Protein AF-A0A4P7KTH5-F1 (afdb_monomer_lite)

Organism: NCBI:txid638

Sequence (204 aa):
MDIGKKGIYFNNNIEHSAKLIIAEIASKEKTRLFGELAILGSKAAIIIANPVGINCISCSFSGTDRVTLAVGKINSEQYQKIGDIKLIQSMNKSMRFSGNINFKNIKDVEVLAYNNIINANTQIKANSITYRTGSMPFFIKYDHINNKNTHNNLAYFKPWLVDDFGYSKFQVKKGSQISANEINIYVTVGSFRNEGEIDINSLF

pLDDT: mean 86.97, std 15.29, range [38.91, 98.88]

Structure (mmCIF, N/CA/C/O backbone):
data_AF-A0A4P7KTH5-F1
#
_entry.id   AF-A0A4P7KTH5-F1
#
loop_
_atom_site.group_PDB
_atom_site.id
_atom_site.type_symbol
_atom_site.label_atom_id
_atom_site.label_alt_id
_atom_site.label_comp_id
_atom_site.label_asym_id
_atom_site.label_entity_id
_atom_site.label_seq_id
_atom_site.pdbx_PDB_ins_code
_atom_site.Cartn_x
_atom_site.Cartn_y
_atom_site.Cartn_z
_atom_site.occupancy
_atom_site.B_iso_or_equiv
_atom_site.auth_seq_id
_atom_site.auth_comp_id
_atom_site.auth_asym_id
_atom_site.auth_atom_id
_atom_site.pdbx_PDB_model_num
ATOM 1 N N . MET A 1 1 ? 11.403 9.936 -0.691 1.00 83.88 1 MET A N 1
ATOM 2 C CA . MET A 1 1 ? 10.601 10.176 -1.911 1.00 83.88 1 MET A CA 1
ATOM 3 C C . MET A 1 1 ? 9.287 10.785 -1.484 1.00 83.88 1 MET A C 1
ATOM 5 O O . MET A 1 1 ? 8.627 10.168 -0.657 1.00 83.88 1 MET A O 1
ATOM 9 N N . ASP A 1 2 ? 8.940 11.945 -2.032 1.00 90.44 2 ASP A N 1
ATOM 10 C CA . ASP A 1 2 ? 7.642 12.590 -1.837 1.00 90.44 2 ASP A CA 1
ATOM 11 C C 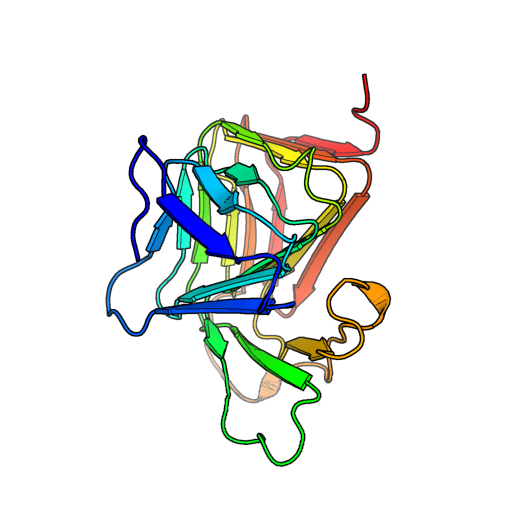. ASP A 1 2 ? 6.997 12.834 -3.202 1.00 90.44 2 ASP A C 1
ATOM 13 O O . ASP A 1 2 ? 7.674 13.243 -4.143 1.00 90.44 2 ASP A O 1
ATOM 17 N N . ILE A 1 3 ? 5.695 12.585 -3.300 1.00 89.31 3 ILE A N 1
ATOM 18 C CA . ILE A 1 3 ? 4.885 12.842 -4.490 1.00 89.31 3 ILE A CA 1
ATOM 19 C C . ILE A 1 3 ? 3.901 13.946 -4.134 1.00 89.31 3 ILE A C 1
ATOM 21 O O . ILE A 1 3 ? 3.059 13.779 -3.251 1.00 89.31 3 ILE A O 1
ATOM 25 N N . GLY A 1 4 ? 4.022 15.088 -4.807 1.00 88.25 4 GLY A N 1
ATOM 26 C CA . GLY A 1 4 ? 3.079 16.194 -4.666 1.00 88.25 4 GLY A CA 1
ATOM 27 C C . GLY A 1 4 ? 1.769 15.938 -5.415 1.00 88.25 4 GLY A C 1
ATOM 28 O O . GLY A 1 4 ? 1.641 14.971 -6.158 1.00 88.25 4 GLY A O 1
ATOM 29 N N . LYS A 1 5 ? 0.806 16.858 -5.291 1.00 88.06 5 LYS A N 1
ATOM 30 C CA . LYS A 1 5 ? -0.507 16.760 -5.963 1.00 88.06 5 LYS A CA 1
ATOM 31 C C . LYS A 1 5 ? -0.427 16.586 -7.485 1.00 88.06 5 LYS A C 1
ATOM 33 O O . LYS A 1 5 ? -1.324 15.997 -8.069 1.00 88.06 5 LYS A O 1
ATOM 38 N N . LYS A 1 6 ? 0.630 17.109 -8.122 1.00 90.88 6 LYS A N 1
ATOM 39 C CA . LYS A 1 6 ? 0.860 16.976 -9.572 1.00 90.88 6 LYS A CA 1
ATOM 40 C C . LYS A 1 6 ? 1.273 15.560 -9.997 1.00 90.88 6 LYS A C 1
ATOM 42 O O . LYS A 1 6 ? 1.347 15.299 -11.189 1.00 90.88 6 LYS A O 1
ATOM 47 N N . GLY A 1 7 ? 1.542 14.676 -9.038 1.00 92.44 7 GLY A N 1
ATOM 48 C CA . GLY A 1 7 ? 2.001 13.323 -9.297 1.00 92.44 7 GLY A CA 1
ATOM 49 C C . GLY A 1 7 ? 3.464 13.245 -9.728 1.00 92.44 7 GLY A C 1
ATOM 50 O O . GLY A 1 7 ? 4.205 14.232 -9.716 1.00 92.44 7 GLY A O 1
ATOM 51 N N . ILE A 1 8 ? 3.874 12.034 -10.079 1.00 95.12 8 ILE A N 1
ATOM 52 C CA . ILE A 1 8 ? 5.133 11.706 -10.746 1.00 95.12 8 ILE A CA 1
ATOM 53 C C . ILE A 1 8 ? 4.852 10.587 -11.745 1.00 95.12 8 ILE A C 1
ATOM 55 O O . ILE A 1 8 ? 3.924 9.800 -11.553 1.00 95.12 8 ILE A O 1
ATOM 59 N N . TYR A 1 9 ? 5.667 10.483 -12.787 1.00 94.69 9 TYR A N 1
ATOM 60 C CA . TYR A 1 9 ? 5.630 9.328 -13.666 1.00 94.69 9 TYR A CA 1
ATOM 61 C C . TYR A 1 9 ? 7.002 8.669 -13.783 1.00 94.69 9 TYR A C 1
ATOM 63 O O . TYR A 1 9 ? 8.039 9.330 -13.720 1.00 94.69 9 TYR A O 1
ATOM 71 N N . PHE A 1 10 ? 6.991 7.355 -13.974 1.00 94.31 10 PHE A N 1
ATOM 72 C CA . PHE A 1 10 ? 8.147 6.569 -14.379 1.00 94.31 10 PHE A CA 1
ATOM 73 C C . PHE A 1 10 ? 7.974 6.159 -15.838 1.00 94.31 10 PHE A C 1
ATOM 75 O O . PHE A 1 10 ? 6.955 5.579 -16.210 1.00 94.31 10 PHE A O 1
ATOM 82 N N . ASN A 1 11 ? 8.959 6.485 -16.672 1.00 94.94 11 ASN A N 1
ATOM 83 C CA . ASN A 1 11 ? 8.973 6.072 -18.069 1.00 94.94 11 ASN A CA 1
ATOM 84 C C . ASN A 1 11 ? 9.512 4.639 -18.173 1.00 94.94 11 ASN A C 1
ATOM 86 O O . ASN A 1 11 ? 10.684 4.404 -17.883 1.00 94.94 11 ASN A O 1
ATOM 90 N N . ASN A 1 12 ? 8.660 3.699 -18.575 1.00 95.44 12 ASN A N 1
ATOM 91 C CA . ASN A 1 12 ? 8.990 2.295 -18.777 1.00 95.44 12 ASN A CA 1
ATOM 92 C C . ASN A 1 12 ? 8.858 1.934 -20.264 1.00 95.44 12 ASN A C 1
ATOM 94 O O . ASN A 1 12 ? 7.865 1.341 -20.698 1.00 95.44 12 ASN A O 1
ATOM 98 N N . ASN A 1 13 ? 9.861 2.347 -21.045 1.00 91.12 13 ASN A N 1
ATOM 99 C CA . ASN A 1 13 ? 9.897 2.184 -22.499 1.00 91.12 13 ASN A CA 1
ATOM 100 C C . ASN A 1 13 ? 9.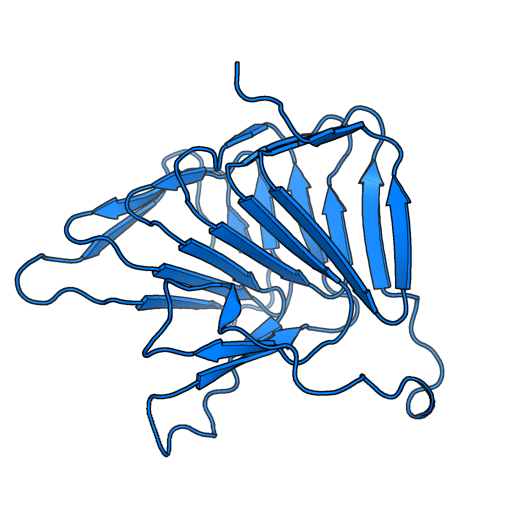635 0.720 -22.912 1.00 91.12 13 ASN A C 1
ATOM 102 O O . ASN A 1 13 ? 10.167 -0.212 -22.315 1.00 91.12 13 ASN A O 1
ATOM 106 N N . ILE A 1 14 ? 8.824 0.541 -23.956 1.00 87.88 14 ILE A N 1
ATOM 107 C CA . ILE A 1 14 ? 8.387 -0.748 -24.501 1.00 87.88 14 ILE A CA 1
ATOM 108 C C . ILE A 1 14 ? 9.573 -1.591 -24.997 1.00 87.88 14 ILE A C 1
ATOM 110 O O . ILE A 1 14 ? 9.549 -2.809 -24.842 1.00 87.88 14 ILE A O 1
ATOM 114 N N . GLU A 1 15 ? 10.624 -0.966 -25.534 1.00 87.75 15 GLU A N 1
ATOM 115 C CA . GLU A 1 15 ? 11.791 -1.681 -26.080 1.00 87.75 15 GLU A CA 1
ATOM 116 C C . GLU A 1 15 ? 12.652 -2.342 -24.989 1.00 87.75 15 GLU A C 1
ATOM 118 O O . GLU A 1 15 ? 13.222 -3.414 -25.196 1.00 87.75 15 GLU A O 1
ATOM 123 N N . HIS A 1 16 ? 12.706 -1.735 -23.799 1.00 85.44 16 HIS A N 1
ATOM 124 C CA . HIS A 1 16 ? 13.517 -2.187 -22.663 1.00 85.44 16 HIS A CA 1
ATOM 125 C C . HIS A 1 16 ? 12.746 -2.055 -21.346 1.00 85.44 16 HIS A C 1
ATOM 127 O O . HIS A 1 16 ? 13.171 -1.374 -20.411 1.00 85.44 16 HIS A O 1
ATOM 133 N N . SER A 1 17 ? 11.580 -2.696 -21.276 1.00 90.50 17 SER A N 1
ATOM 134 C CA . SER A 1 17 ? 10.682 -2.533 -20.135 1.00 90.50 17 SER A CA 1
ATOM 135 C C . SER A 1 17 ? 11.107 -3.345 -18.914 1.00 90.50 17 SER A C 1
ATOM 137 O O . SER A 1 17 ? 11.360 -4.550 -19.004 1.00 90.50 17 SER A O 1
ATOM 139 N N . ALA A 1 18 ? 11.054 -2.720 -17.744 1.00 91.44 18 ALA A N 1
ATOM 140 C CA . ALA A 1 18 ? 11.115 -3.406 -16.468 1.00 91.44 18 ALA A CA 1
ATOM 141 C C . ALA A 1 18 ? 9.793 -4.135 -16.179 1.00 91.44 18 ALA A C 1
ATOM 143 O O . ALA A 1 18 ? 8.710 -3.591 -16.391 1.00 91.44 18 ALA A O 1
ATOM 144 N N . LYS A 1 19 ? 9.880 -5.350 -15.622 1.00 90.44 19 LYS A N 1
ATOM 145 C CA . LYS A 1 19 ? 8.731 -6.057 -15.017 1.00 90.44 19 LYS A CA 1
ATOM 146 C C . LYS A 1 19 ? 8.448 -5.587 -13.586 1.00 90.44 19 LYS A C 1
ATOM 148 O O . LYS A 1 19 ? 7.334 -5.743 -13.087 1.00 90.44 19 LYS A O 1
ATOM 153 N N . LEU A 1 20 ? 9.463 -5.015 -12.939 1.00 91.06 20 LEU A N 1
ATOM 154 C CA . LEU A 1 20 ? 9.431 -4.514 -11.573 1.00 91.06 20 LEU A CA 1
ATOM 155 C C . LEU A 1 20 ? 10.186 -3.193 -11.466 1.00 91.06 20 LEU A C 1
ATOM 157 O O . LEU A 1 20 ? 11.340 -3.114 -11.878 1.00 91.06 20 LEU A O 1
ATOM 161 N N . ILE A 1 21 ? 9.568 -2.210 -10.820 1.00 93.31 21 ILE A N 1
ATOM 162 C CA . ILE A 1 21 ? 10.205 -0.966 -10.399 1.00 93.31 21 ILE A CA 1
ATOM 163 C C . ILE A 1 21 ? 10.286 -0.948 -8.872 1.00 93.31 21 ILE A C 1
ATOM 165 O O . ILE A 1 21 ? 9.278 -1.105 -8.183 1.00 93.31 21 ILE A O 1
ATOM 169 N N . ILE A 1 22 ? 11.485 -0.736 -8.333 1.00 93.06 22 ILE A N 1
ATOM 170 C CA . ILE A 1 22 ? 11.714 -0.613 -6.892 1.00 93.06 22 ILE A CA 1
ATOM 171 C C . ILE A 1 22 ? 12.117 0.826 -6.581 1.00 93.06 22 ILE A C 1
ATOM 173 O O . ILE A 1 22 ? 13.164 1.293 -7.019 1.00 93.06 22 ILE A O 1
ATOM 177 N N . ALA A 1 23 ? 11.300 1.514 -5.791 1.00 93.56 23 ALA A N 1
ATOM 178 C CA . ALA A 1 23 ? 11.647 2.775 -5.157 1.00 93.56 23 ALA A CA 1
ATOM 179 C C . ALA A 1 23 ? 12.007 2.499 -3.693 1.00 93.56 23 ALA A C 1
ATOM 181 O O . ALA A 1 23 ? 11.125 2.399 -2.837 1.00 93.56 23 ALA A O 1
ATOM 182 N N . GLU A 1 24 ? 13.301 2.358 -3.409 1.00 92.06 24 GLU A N 1
ATOM 183 C CA . GLU A 1 24 ? 13.831 2.230 -2.050 1.00 92.06 24 GLU A CA 1
ATOM 184 C C . GLU A 1 24 ? 14.310 3.590 -1.533 1.00 92.06 24 GLU A C 1
ATOM 186 O O . GLU A 1 24 ? 15.066 4.303 -2.192 1.00 92.06 24 GLU A O 1
ATOM 191 N N . ILE A 1 25 ? 13.847 3.977 -0.346 1.00 93.94 25 ILE A N 1
ATOM 192 C CA . ILE A 1 25 ? 14.113 5.286 0.239 1.00 93.94 25 ILE A CA 1
ATOM 193 C C . ILE A 1 25 ? 14.959 5.115 1.500 1.00 93.94 25 ILE A C 1
ATOM 195 O O . ILE A 1 25 ? 14.481 4.623 2.518 1.00 93.94 25 ILE A O 1
ATOM 199 N N . ALA A 1 26 ? 16.194 5.616 1.457 1.00 87.75 26 ALA A N 1
ATOM 200 C CA . ALA A 1 26 ? 17.126 5.611 2.589 1.00 87.75 26 ALA A CA 1
ATOM 201 C C . ALA A 1 26 ? 17.050 6.876 3.479 1.00 87.75 26 ALA A C 1
ATOM 203 O O . ALA A 1 26 ? 17.925 7.108 4.312 1.00 87.75 26 ALA A O 1
ATOM 204 N N . SER A 1 27 ? 16.032 7.732 3.309 1.00 89.56 27 SER A N 1
ATOM 205 C CA . SER A 1 27 ? 15.898 8.971 4.088 1.00 89.56 27 SER A CA 1
ATOM 206 C C . SER A 1 27 ? 15.509 8.718 5.545 1.00 89.56 27 SER A C 1
ATOM 208 O O . SER A 1 27 ? 14.819 7.753 5.857 1.00 89.56 27 SER A O 1
ATOM 210 N N . LYS A 1 28 ? 15.859 9.661 6.430 1.00 92.62 28 LYS A N 1
ATOM 211 C CA . LYS A 1 28 ? 15.372 9.700 7.823 1.00 92.62 28 LYS A CA 1
ATOM 212 C C . LYS A 1 28 ? 13.929 10.208 7.955 1.00 92.62 28 LYS A C 1
ATOM 214 O O . LYS A 1 28 ? 13.362 10.141 9.040 1.00 92.62 28 LYS A O 1
ATOM 219 N N . GLU A 1 29 ? 13.340 10.656 6.850 1.00 95.25 29 GLU A N 1
ATOM 220 C CA . GLU A 1 29 ? 11.974 11.167 6.774 1.00 95.25 29 GLU A CA 1
ATOM 221 C C . GLU A 1 29 ? 10.993 10.149 6.191 1.00 95.25 29 GLU A C 1
ATOM 223 O O . GLU A 1 29 ? 11.353 9.276 5.391 1.00 95.25 29 GLU A O 1
ATOM 228 N N . LYS A 1 30 ? 9.720 10.301 6.570 1.00 96.12 30 LYS A N 1
ATOM 229 C CA . LYS A 1 30 ? 8.619 9.527 5.989 1.00 96.12 30 LYS A CA 1
ATOM 230 C C . LYS A 1 30 ? 8.373 9.939 4.544 1.00 96.12 30 LYS A C 1
ATOM 232 O O . LYS A 1 30 ? 8.411 11.118 4.216 1.00 96.12 30 LYS A O 1
ATOM 237 N N . THR A 1 31 ? 7.997 8.970 3.722 1.00 97.69 31 THR A N 1
ATOM 238 C CA . THR A 1 31 ? 7.494 9.224 2.371 1.00 9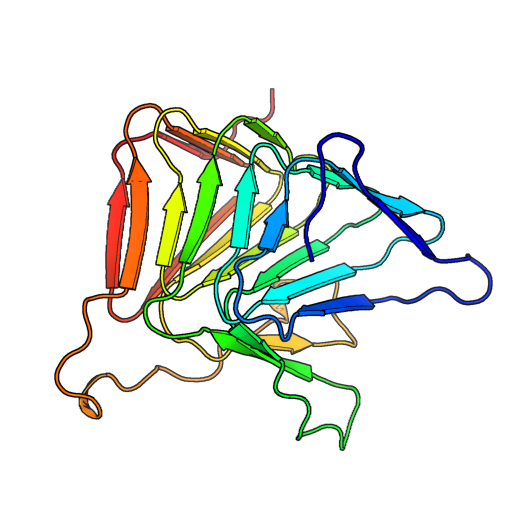7.69 31 THR A CA 1
ATOM 239 C C . THR A 1 31 ? 6.064 9.753 2.424 1.00 97.69 31 THR A C 1
ATOM 241 O O . THR A 1 31 ? 5.217 9.189 3.118 1.00 97.69 31 THR A O 1
ATOM 244 N N . ARG A 1 32 ? 5.777 10.818 1.673 1.00 97.31 32 ARG A N 1
ATOM 245 C CA . ARG A 1 32 ? 4.435 11.383 1.486 1.00 97.31 32 ARG A CA 1
ATOM 246 C C . ARG A 1 32 ? 3.984 11.170 0.047 1.00 97.31 32 ARG A C 1
ATOM 248 O O . ARG A 1 32 ? 4.620 11.660 -0.877 1.00 97.31 32 ARG A O 1
ATOM 255 N N . LEU A 1 33 ? 2.878 10.464 -0.147 1.00 97.50 33 LEU A N 1
ATOM 256 C CA . LEU A 1 33 ? 2.275 10.228 -1.458 1.00 97.50 33 LEU A CA 1
ATOM 257 C C . LEU A 1 33 ? 0.971 11.028 -1.527 1.00 97.50 33 LEU A C 1
ATOM 259 O O . LEU A 1 33 ? -0.000 10.619 -0.901 1.00 97.50 33 LEU A O 1
ATOM 263 N N . PHE A 1 34 ? 0.959 12.178 -2.210 1.00 94.69 34 PHE A N 1
ATOM 264 C CA . PHE A 1 34 ? -0.212 13.071 -2.295 1.00 94.69 34 PHE A CA 1
ATOM 265 C C . PHE A 1 34 ? -0.866 13.130 -3.686 1.00 94.69 34 PHE A C 1
ATOM 267 O O . PHE A 1 34 ? -1.854 13.826 -3.901 1.00 94.69 34 PHE A O 1
ATOM 274 N N . GLY A 1 35 ? -0.290 12.454 -4.666 1.00 91.00 35 GLY A N 1
ATOM 275 C CA . GLY A 1 35 ? -0.787 12.463 -6.031 1.00 91.00 35 GLY A CA 1
ATOM 276 C C . GLY A 1 35 ? -0.607 11.106 -6.672 1.00 91.00 35 GLY A C 1
ATOM 277 O O . GLY A 1 35 ? -0.265 10.124 -6.007 1.00 91.00 35 GLY A O 1
ATOM 278 N N . GLU A 1 36 ? -0.835 11.080 -7.973 1.00 96.69 36 GLU A N 1
ATOM 279 C CA . GLU A 1 36 ? -0.688 9.877 -8.771 1.00 96.69 36 GLU A CA 1
ATOM 280 C C . GLU A 1 36 ? 0.789 9.519 -8.975 1.00 96.69 36 GLU A C 1
ATOM 282 O O . GLU A 1 36 ? 1.620 10.385 -9.258 1.00 96.69 36 GLU A O 1
ATOM 287 N N . LEU A 1 37 ? 1.110 8.232 -8.864 1.00 97.19 37 LEU A N 1
ATOM 288 C CA . LEU A 1 37 ? 2.302 7.663 -9.483 1.00 97.19 37 LEU A CA 1
ATOM 289 C C . LEU A 1 37 ? 1.879 6.868 -10.719 1.00 97.19 37 LEU A C 1
ATOM 291 O O . LEU A 1 37 ? 1.238 5.824 -10.597 1.00 97.19 37 LEU A O 1
ATOM 295 N N . ALA A 1 38 ? 2.271 7.344 -11.896 1.00 97.06 38 ALA A N 1
ATOM 296 C CA . ALA A 1 38 ? 1.980 6.684 -13.165 1.00 97.06 38 ALA A CA 1
ATOM 297 C C . ALA A 1 38 ? 3.207 5.938 -13.706 1.00 97.06 38 ALA A C 1
ATOM 299 O O . ALA A 1 38 ? 4.324 6.453 -13.676 1.00 97.06 38 ALA A O 1
ATOM 300 N N . ILE A 1 39 ? 3.014 4.740 -14.249 1.00 97.06 39 ILE A N 1
ATOM 301 C CA . ILE A 1 39 ? 4.024 4.059 -15.068 1.00 97.06 39 ILE A CA 1
ATOM 302 C C . ILE A 1 39 ? 3.595 4.190 -16.527 1.00 97.06 39 ILE A C 1
ATOM 304 O O . ILE A 1 39 ? 2.519 3.734 -16.905 1.00 97.06 39 ILE A O 1
ATOM 308 N N . LEU A 1 40 ? 4.415 4.842 -17.345 1.00 96.00 40 LEU A N 1
ATOM 309 C CA . LEU A 1 40 ? 4.125 5.060 -18.761 1.00 96.00 40 LEU A CA 1
ATOM 310 C C . LEU A 1 40 ? 4.827 4.003 -19.612 1.00 96.00 40 LEU A C 1
ATOM 312 O O . LEU A 1 40 ? 5.972 3.661 -19.336 1.00 96.00 40 LEU A O 1
ATOM 316 N N . GLY A 1 41 ? 4.158 3.521 -20.659 1.00 95.31 41 GLY A N 1
ATOM 317 C CA . GLY A 1 41 ? 4.660 2.446 -21.517 1.00 95.31 41 GLY A CA 1
ATOM 318 C C . GLY A 1 41 ? 4.204 1.069 -21.036 1.00 95.31 41 GLY A C 1
ATOM 319 O O . GLY A 1 41 ? 3.023 0.866 -20.747 1.00 95.31 41 GLY A O 1
ATOM 320 N N . SER A 1 42 ? 5.124 0.109 -20.976 1.00 95.25 42 SER A N 1
ATOM 321 C CA . SER A 1 42 ? 4.806 -1.251 -20.530 1.00 95.25 42 SER A CA 1
ATOM 322 C C . SER A 1 42 ? 4.468 -1.271 -19.039 1.00 95.25 42 SER A C 1
ATOM 324 O O . SER A 1 42 ? 5.153 -0.651 -18.224 1.00 95.25 42 SER A O 1
ATOM 326 N N . LYS A 1 43 ? 3.431 -2.022 -18.650 1.00 94.69 43 LYS A N 1
ATOM 327 C CA . LYS A 1 43 ? 3.075 -2.174 -17.234 1.00 94.69 43 LYS A CA 1
ATOM 328 C C . LYS A 1 43 ? 4.205 -2.845 -16.454 1.00 94.69 43 LYS A C 1
ATOM 330 O O . LYS A 1 43 ? 4.760 -3.845 -16.902 1.00 94.69 43 LYS A O 1
ATOM 335 N N . ALA A 1 44 ? 4.462 -2.354 -15.247 1.00 94.94 44 ALA A N 1
ATOM 336 C CA . ALA A 1 44 ? 5.364 -2.983 -14.287 1.00 94.94 44 ALA A CA 1
ATOM 337 C C . ALA A 1 44 ? 4.702 -3.059 -12.912 1.00 94.94 44 ALA A C 1
ATOM 339 O O . ALA A 1 44 ? 3.881 -2.208 -12.565 1.00 94.94 44 ALA A O 1
ATOM 340 N N . ALA A 1 45 ? 5.069 -4.052 -12.106 1.00 94.69 45 ALA A N 1
ATOM 341 C CA . ALA A 1 45 ? 4.785 -4.003 -10.676 1.00 94.69 45 ALA A CA 1
ATOM 342 C C . ALA A 1 45 ? 5.670 -2.935 -10.015 1.00 94.69 45 ALA A C 1
ATOM 344 O O . ALA A 1 45 ? 6.795 -2.700 -10.460 1.00 94.69 45 ALA A O 1
ATOM 345 N N . ILE A 1 46 ? 5.188 -2.303 -8.946 1.00 95.75 46 ILE A N 1
ATOM 346 C CA . ILE A 1 46 ? 5.956 -1.296 -8.205 1.00 95.75 46 ILE A CA 1
ATOM 347 C C . ILE A 1 46 ? 6.031 -1.615 -6.714 1.00 95.75 46 ILE A C 1
ATOM 349 O O . ILE A 1 46 ? 5.022 -1.912 -6.076 1.00 95.75 46 ILE A O 1
ATOM 353 N N . ILE A 1 47 ? 7.236 -1.505 -6.154 1.00 95.12 47 ILE A N 1
ATOM 354 C CA . ILE A 1 47 ? 7.492 -1.546 -4.712 1.00 95.12 47 ILE A CA 1
ATOM 355 C C . ILE A 1 47 ? 7.961 -0.159 -4.276 1.00 95.12 47 ILE A C 1
ATOM 357 O O . ILE A 1 47 ? 8.941 0.354 -4.809 1.00 95.12 47 ILE A O 1
ATOM 361 N N . ILE A 1 48 ? 7.300 0.431 -3.281 1.00 96.88 48 ILE A N 1
ATOM 362 C CA . ILE A 1 48 ? 7.780 1.627 -2.578 1.00 96.88 48 ILE A CA 1
ATOM 363 C C . ILE A 1 48 ? 8.146 1.215 -1.157 1.00 96.88 48 ILE A C 1
ATOM 365 O O . ILE A 1 48 ? 7.264 0.854 -0.376 1.00 96.88 48 ILE A O 1
ATOM 369 N N . ALA A 1 49 ? 9.432 1.288 -0.818 1.00 96.25 49 ALA A N 1
ATOM 370 C CA . ALA A 1 49 ? 9.958 0.891 0.481 1.00 96.25 49 ALA A CA 1
ATOM 371 C C . ALA A 1 49 ? 10.587 2.079 1.219 1.00 96.25 49 ALA A C 1
ATOM 373 O O . ALA A 1 49 ? 11.514 2.713 0.718 1.00 96.25 49 ALA A O 1
ATOM 374 N N . ASN A 1 50 ? 10.101 2.376 2.425 1.00 97.06 50 ASN A N 1
ATOM 375 C CA . ASN A 1 50 ? 10.710 3.363 3.315 1.00 97.06 50 ASN A CA 1
ATOM 376 C C . ASN A 1 50 ? 10.667 2.858 4.772 1.00 97.06 50 ASN A C 1
ATOM 378 O O . ASN A 1 50 ? 9.575 2.747 5.339 1.00 97.06 50 ASN A O 1
ATOM 382 N N . PRO A 1 51 ? 11.817 2.612 5.427 1.00 95.88 51 PRO A N 1
ATOM 383 C CA . PRO A 1 51 ? 11.860 2.060 6.780 1.00 95.88 51 PRO A CA 1
ATOM 384 C C . PRO A 1 51 ? 11.331 3.018 7.853 1.00 95.88 51 PRO A C 1
ATOM 386 O O . PRO A 1 51 ? 11.002 2.585 8.952 1.00 95.88 51 PRO A O 1
ATOM 389 N N . VAL A 1 52 ? 11.223 4.318 7.577 1.00 96.94 52 VAL A N 1
ATOM 390 C CA . VAL A 1 52 ? 10.752 5.317 8.549 1.00 96.94 52 VAL A CA 1
ATOM 391 C C . VAL A 1 52 ? 9.223 5.392 8.595 1.00 96.94 52 VAL A C 1
ATOM 393 O O . VAL A 1 52 ? 8.632 5.631 9.656 1.00 96.94 52 VAL A O 1
ATOM 396 N N . GLY A 1 53 ? 8.565 5.193 7.454 1.00 97.88 53 GLY A N 1
ATOM 397 C CA . GLY A 1 53 ? 7.113 5.279 7.323 1.00 97.88 53 GLY A CA 1
ATOM 398 C C . GLY A 1 53 ? 6.661 5.837 5.982 1.00 97.88 53 GLY A C 1
ATOM 399 O O . GLY A 1 53 ? 7.406 6.520 5.280 1.00 97.88 53 GLY A O 1
ATOM 400 N N . ILE A 1 54 ? 5.399 5.571 5.661 1.00 98.62 54 ILE A N 1
ATOM 401 C CA . ILE A 1 54 ? 4.738 6.046 4.446 1.00 98.62 54 ILE A CA 1
ATOM 402 C C . ILE A 1 54 ? 3.387 6.649 4.848 1.00 98.62 54 ILE A C 1
ATOM 404 O O . ILE A 1 54 ? 2.635 6.060 5.622 1.00 98.62 54 ILE A O 1
ATOM 408 N N . ASN A 1 55 ? 3.086 7.835 4.328 1.00 98.62 55 ASN A N 1
ATOM 409 C CA . ASN A 1 55 ? 1.776 8.468 4.406 1.00 98.62 55 ASN A CA 1
ATOM 410 C C . ASN A 1 55 ? 1.199 8.544 2.983 1.00 98.62 55 ASN A C 1
ATOM 412 O O . ASN A 1 55 ? 1.699 9.313 2.164 1.00 98.62 55 ASN A O 1
ATOM 416 N N . CYS A 1 56 ? 0.152 7.775 2.694 1.00 98.38 56 CYS A N 1
ATOM 417 C CA . CYS A 1 56 ? -0.661 7.929 1.489 1.00 98.38 56 CYS A CA 1
ATOM 418 C C . CYS A 1 56 ? -1.821 8.884 1.786 1.00 98.38 56 CYS A C 1
ATOM 420 O O . CYS A 1 56 ? -2.710 8.591 2.587 1.00 98.38 56 CYS A O 1
ATOM 422 N N . ILE A 1 57 ? -1.792 10.047 1.149 1.00 98.19 57 ILE A N 1
ATOM 423 C CA . ILE A 1 57 ? -2.758 11.128 1.307 1.00 98.19 57 ILE A CA 1
ATOM 424 C C . ILE A 1 57 ? -3.480 11.253 -0.029 1.00 98.19 57 ILE A C 1
ATOM 426 O O . ILE A 1 57 ? -2.932 11.828 -0.953 1.00 98.19 57 ILE A O 1
ATOM 430 N N . SER A 1 58 ? -4.666 10.671 -0.176 1.00 97.62 58 SER A N 1
ATOM 431 C CA . SER A 1 58 ? -5.365 10.607 -1.471 1.00 97.62 58 SER A CA 1
ATOM 432 C C . SER A 1 58 ? -4.474 10.135 -2.639 1.00 97.62 58 SER A C 1
ATOM 434 O O . SER A 1 58 ? -4.567 10.658 -3.748 1.00 97.62 58 SER A O 1
ATOM 436 N N . CYS A 1 59 ? -3.554 9.195 -2.385 1.00 97.50 59 CYS A N 1
ATOM 437 C CA . CYS A 1 59 ? -2.650 8.695 -3.418 1.00 97.50 59 CYS A CA 1
ATOM 438 C C . CYS A 1 59 ? -3.372 7.742 -4.381 1.00 97.50 59 CYS A C 1
ATOM 440 O O . CYS A 1 59 ? -4.352 7.086 -4.016 1.00 97.50 59 CYS A O 1
ATOM 442 N N . SER A 1 60 ? -2.859 7.641 -5.603 1.00 97.12 60 SER A N 1
ATOM 443 C CA . SER A 1 60 ? -3.337 6.721 -6.638 1.00 97.12 60 SER A CA 1
ATOM 444 C C . SER A 1 60 ? -2.162 6.204 -7.469 1.00 97.12 60 SER A C 1
ATOM 446 O O . SER A 1 60 ? -1.070 6.775 -7.445 1.00 97.12 60 SER A O 1
ATOM 448 N N . PHE A 1 61 ? -2.382 5.108 -8.195 1.00 97.81 61 PHE A N 1
ATOM 449 C CA . PHE A 1 61 ? -1.396 4.548 -9.116 1.00 97.81 61 PHE A CA 1
ATOM 450 C C . PHE 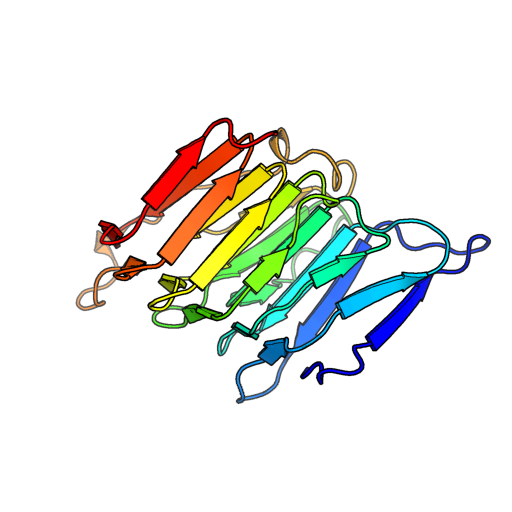A 1 61 ? -2.058 4.165 -10.436 1.00 97.81 61 PHE A C 1
ATOM 452 O O . PHE A 1 61 ? -3.213 3.732 -10.450 1.00 97.81 61 PHE A O 1
ATOM 459 N N . SER A 1 62 ? -1.307 4.273 -11.529 1.00 97.25 62 SER A N 1
ATOM 460 C CA . SER A 1 62 ? -1.735 3.855 -12.865 1.00 97.25 62 SER A CA 1
ATOM 461 C C . SER A 1 62 ? -0.581 3.240 -13.655 1.00 97.25 62 SER A C 1
ATOM 463 O O . SER A 1 62 ? 0.587 3.336 -13.274 1.00 97.25 62 SER A O 1
ATOM 465 N N . GLY A 1 63 ? -0.910 2.522 -14.733 1.00 95.69 63 GLY A N 1
ATOM 466 C CA . GLY A 1 63 ? 0.091 1.794 -15.522 1.00 95.69 63 GLY A CA 1
ATOM 467 C C . GLY A 1 63 ? 0.719 0.603 -14.788 1.00 95.69 63 GLY A C 1
ATOM 468 O O . GLY A 1 63 ? 1.754 0.088 -15.200 1.00 95.69 63 GLY A O 1
ATOM 469 N N . THR A 1 64 ? 0.095 0.137 -13.706 1.00 96.50 64 THR A N 1
ATOM 470 C CA . THR A 1 64 ? 0.552 -1.007 -12.918 1.00 96.50 64 THR A CA 1
ATOM 471 C C . THR A 1 64 ? -0.611 -1.927 -12.584 1.00 96.50 64 THR A C 1
ATOM 473 O O . THR A 1 64 ? -1.711 -1.468 -12.286 1.00 96.50 64 THR A O 1
ATOM 476 N N . ASP A 1 65 ? -0.362 -3.234 -12.620 1.00 95.06 65 ASP A N 1
ATOM 477 C CA . ASP A 1 65 ? -1.315 -4.229 -12.125 1.00 95.06 65 ASP A CA 1
ATOM 478 C C . ASP A 1 65 ? -1.083 -4.540 -10.638 1.00 95.06 65 ASP A C 1
ATOM 480 O O . ASP A 1 65 ? -1.953 -5.136 -10.003 1.00 95.06 65 ASP A O 1
ATOM 484 N N . ARG A 1 66 ? 0.063 -4.135 -10.067 1.00 95.69 66 ARG A N 1
ATOM 485 C CA . ARG A 1 66 ? 0.429 -4.482 -8.696 1.00 95.69 66 ARG A CA 1
ATOM 486 C C . ARG A 1 66 ? 1.263 -3.419 -7.993 1.00 95.69 66 ARG A C 1
ATOM 488 O O . ARG A 1 66 ? 2.341 -3.052 -8.456 1.00 95.69 66 ARG A O 1
ATOM 495 N N . VAL A 1 67 ? 0.817 -3.037 -6.800 1.00 97.56 67 VAL A N 1
ATOM 496 C CA . VAL A 1 67 ? 1.524 -2.100 -5.917 1.00 97.56 67 VAL A CA 1
ATOM 497 C C . VAL A 1 67 ? 1.882 -2.786 -4.606 1.00 97.56 67 VAL A C 1
ATOM 499 O O . VAL A 1 67 ? 1.050 -3.455 -4.001 1.00 97.56 67 VAL A O 1
ATOM 502 N N . THR A 1 68 ? 3.111 -2.599 -4.133 1.00 96.69 68 THR A N 1
ATOM 503 C CA . THR A 1 68 ? 3.525 -2.946 -2.770 1.00 96.69 68 THR A CA 1
ATOM 504 C C . THR A 1 68 ? 4.037 -1.707 -2.047 1.00 96.69 68 THR A C 1
ATOM 506 O O . THR A 1 68 ? 5.006 -1.083 -2.472 1.00 96.69 68 THR A O 1
ATOM 509 N N . LEU A 1 69 ? 3.400 -1.359 -0.932 1.00 97.94 69 LEU A N 1
ATOM 510 C CA . LEU A 1 69 ? 3.830 -0.290 -0.035 1.00 97.94 69 LEU A CA 1
ATOM 511 C C . LEU A 1 69 ? 4.446 -0.920 1.209 1.00 97.94 69 LEU A C 1
ATOM 513 O O . LEU A 1 69 ? 3.749 -1.577 1.980 1.00 97.94 69 LEU A O 1
ATOM 517 N N . ALA A 1 70 ? 5.745 -0.724 1.410 1.00 96.00 70 ALA A N 1
ATOM 518 C CA . ALA A 1 70 ? 6.494 -1.359 2.481 1.00 96.00 70 ALA A CA 1
ATOM 519 C C . ALA A 1 70 ? 7.102 -0.325 3.434 1.00 96.00 70 ALA A C 1
ATOM 521 O O . ALA A 1 70 ? 8.001 0.439 3.086 1.00 96.00 70 ALA A O 1
ATOM 522 N N . VAL A 1 71 ? 6.656 -0.336 4.686 1.00 96.56 71 VAL A N 1
ATOM 523 C CA . VAL A 1 71 ? 7.310 0.385 5.779 1.00 96.56 71 VAL A CA 1
ATOM 524 C C . VAL A 1 71 ? 8.381 -0.514 6.376 1.00 96.56 71 VAL A C 1
ATOM 526 O O . VAL A 1 71 ? 8.183 -1.182 7.394 1.00 96.56 71 VAL A O 1
ATOM 529 N N . GLY A 1 72 ? 9.504 -0.590 5.674 1.00 93.19 72 GLY A N 1
ATOM 530 C CA . GLY A 1 72 ? 10.546 -1.569 5.919 1.00 93.19 72 GLY A CA 1
ATOM 531 C C . GLY A 1 72 ? 11.768 -1.368 5.035 1.00 93.19 72 GLY A C 1
ATOM 532 O O . GLY A 1 72 ? 11.842 -0.404 4.275 1.00 93.19 72 GLY A O 1
ATOM 533 N N . LYS A 1 73 ? 12.718 -2.293 5.157 1.00 90.75 73 LYS A N 1
ATOM 534 C CA . LYS A 1 73 ? 13.910 -2.368 4.307 1.00 90.75 73 LYS A CA 1
ATOM 535 C C . LYS A 1 73 ? 13.777 -3.515 3.317 1.00 90.75 73 LYS A C 1
ATOM 537 O O . LYS A 1 73 ? 13.205 -4.557 3.655 1.00 90.75 73 LYS A O 1
ATOM 542 N N . ILE A 1 74 ? 14.343 -3.326 2.132 1.00 88.38 74 ILE A N 1
ATOM 543 C CA . ILE A 1 74 ? 14.594 -4.416 1.197 1.00 88.38 74 ILE A CA 1
ATOM 544 C C . ILE A 1 74 ? 15.932 -5.025 1.605 1.00 88.38 74 ILE A C 1
ATOM 546 O O . ILE A 1 74 ? 16.927 -4.318 1.717 1.00 88.38 74 ILE A O 1
ATOM 550 N N . ASN A 1 75 ? 15.954 -6.324 1.908 1.00 79.56 75 ASN A N 1
ATOM 551 C CA . ASN A 1 75 ? 17.218 -7.017 2.118 1.00 79.56 75 ASN A CA 1
ATOM 552 C C . ASN A 1 75 ? 17.679 -7.592 0.779 1.00 79.56 75 ASN A C 1
ATOM 554 O O . ASN A 1 75 ? 17.105 -8.550 0.261 1.00 79.56 75 ASN A O 1
ATOM 558 N N . SER A 1 76 ? 18.703 -6.944 0.245 1.00 62.28 76 SER A N 1
ATOM 559 C CA . SER A 1 76 ? 19.368 -7.222 -1.016 1.00 62.28 76 SER A CA 1
ATOM 560 C C . SER A 1 76 ? 20.457 -8.298 -0.917 1.00 62.28 76 SER A C 1
ATOM 562 O O . SER A 1 76 ? 20.833 -8.886 -1.920 1.00 62.28 76 SER A O 1
ATOM 564 N N . GLU A 1 77 ? 20.970 -8.629 0.267 1.00 53.66 77 GLU A N 1
ATOM 565 C CA . GLU A 1 77 ? 22.235 -9.375 0.410 1.00 53.66 77 GLU A CA 1
ATOM 566 C C . GLU A 1 77 ? 22.175 -10.868 0.003 1.00 53.66 77 GLU A C 1
ATOM 568 O O . GLU A 1 77 ? 23.187 -11.562 0.044 1.00 53.66 77 GLU A O 1
ATOM 573 N N . GLN A 1 78 ? 21.026 -11.381 -0.456 1.00 49.47 78 GLN A N 1
ATOM 574 C CA . GLN A 1 78 ? 20.864 -12.755 -0.964 1.00 49.47 78 GLN A CA 1
ATOM 575 C C . GLN A 1 78 ? 20.722 -12.846 -2.499 1.00 49.47 78 GLN A C 1
ATOM 577 O O . GLN A 1 78 ? 20.110 -13.781 -3.013 1.00 49.47 78 GLN A O 1
ATOM 582 N N . TYR A 1 79 ? 21.318 -11.919 -3.259 1.00 54.34 79 TYR A N 1
ATOM 583 C CA . TYR A 1 79 ? 21.280 -11.883 -4.735 1.00 54.34 79 TYR A CA 1
ATOM 584 C C . TYR A 1 79 ? 22.064 -12.990 -5.473 1.00 54.34 79 TYR A C 1
ATOM 586 O O . TYR A 1 79 ? 22.544 -12.772 -6.582 1.00 54.34 79 TYR A O 1
ATOM 594 N N . GLN A 1 80 ? 22.182 -14.205 -4.931 1.00 48.38 80 GLN A N 1
ATOM 595 C CA . GLN A 1 80 ? 22.791 -15.311 -5.693 1.00 48.38 80 GLN A CA 1
ATOM 596 C C . GLN A 1 80 ? 21.850 -15.877 -6.776 1.00 48.38 80 GLN A C 1
ATOM 598 O O . GLN A 1 80 ? 22.298 -16.529 -7.715 1.00 48.38 80 GLN A O 1
ATOM 603 N N . LYS A 1 81 ? 20.551 -15.558 -6.706 1.00 48.66 81 LYS A N 1
ATOM 604 C CA . LYS A 1 81 ? 19.590 -15.661 -7.813 1.00 48.66 81 LYS A CA 1
ATOM 605 C C . LYS A 1 81 ? 18.655 -14.459 -7.740 1.00 48.66 81 LYS A C 1
ATOM 607 O O . LYS A 1 81 ? 18.127 -14.159 -6.672 1.00 48.66 81 LYS A O 1
ATOM 612 N N . ILE A 1 82 ? 18.419 -13.796 -8.868 1.00 52.97 82 ILE A N 1
ATOM 613 C CA . ILE A 1 82 ? 17.308 -12.851 -9.046 1.00 52.97 82 ILE A CA 1
ATOM 614 C C . ILE A 1 82 ? 16.022 -13.684 -8.954 1.00 52.97 82 ILE A C 1
ATOM 616 O O . ILE A 1 82 ? 15.511 -14.152 -9.960 1.00 52.97 82 ILE A O 1
ATOM 620 N N . GLY A 1 83 ? 15.595 -14.015 -7.740 1.00 57.91 83 GLY A N 1
ATOM 621 C CA . GLY A 1 83 ? 14.520 -14.973 -7.497 1.00 57.91 83 GLY A CA 1
ATOM 622 C C . GLY A 1 83 ? 13.469 -14.379 -6.585 1.00 57.91 83 GLY A C 1
ATOM 623 O O . GLY A 1 83 ? 12.340 -14.188 -7.018 1.00 57.91 83 GLY A O 1
ATOM 624 N N . ASP A 1 84 ? 13.858 -13.988 -5.369 1.00 73.88 84 ASP A N 1
ATOM 625 C CA . ASP A 1 84 ? 12.921 -13.507 -4.355 1.00 73.88 84 ASP A CA 1
ATOM 626 C C . ASP A 1 84 ? 13.407 -12.198 -3.709 1.00 73.88 84 ASP A C 1
ATOM 628 O O . ASP A 1 84 ? 14.569 -12.062 -3.330 1.00 73.88 84 ASP A O 1
ATOM 632 N N . ILE A 1 85 ? 12.508 -11.225 -3.552 1.00 82.12 85 ILE A N 1
ATOM 633 C CA . ILE A 1 85 ? 12.758 -9.969 -2.834 1.00 82.12 85 ILE A CA 1
ATOM 634 C C . ILE A 1 85 ? 12.261 -10.131 -1.407 1.00 82.12 85 ILE A C 1
ATOM 636 O O . ILE A 1 85 ? 11.062 -10.311 -1.182 1.00 82.12 85 ILE A O 1
ATOM 640 N N . LYS A 1 86 ? 13.178 -10.022 -0.442 1.00 86.00 86 LYS A N 1
ATOM 641 C CA . LYS A 1 86 ? 12.861 -10.074 0.985 1.00 86.00 86 LYS A CA 1
ATOM 642 C C . LYS A 1 86 ? 12.604 -8.674 1.536 1.00 86.00 86 LYS A C 1
ATOM 644 O O . LYS A 1 86 ? 13.481 -7.812 1.515 1.00 86.00 86 LYS A O 1
ATOM 649 N N . LEU A 1 87 ? 11.417 -8.475 2.094 1.00 88.19 87 LEU A N 1
ATOM 650 C CA . LEU A 1 87 ? 10.989 -7.252 2.765 1.00 88.19 87 LEU A CA 1
ATOM 651 C C . LEU A 1 87 ? 10.900 -7.485 4.274 1.00 88.19 87 LEU A C 1
ATOM 653 O O . LEU A 1 87 ? 10.319 -8.471 4.730 1.00 88.19 87 LEU A O 1
ATOM 657 N N . ILE A 1 88 ? 11.486 -6.568 5.047 1.00 87.06 88 ILE A N 1
ATOM 658 C CA . ILE A 1 88 ? 11.502 -6.618 6.514 1.00 87.06 88 ILE A CA 1
ATOM 659 C C . ILE A 1 88 ? 10.879 -5.333 7.056 1.00 87.06 88 ILE A C 1
ATOM 661 O O . ILE A 1 88 ? 11.445 -4.247 6.906 1.00 87.06 88 ILE A O 1
ATOM 665 N N . GLN A 1 89 ? 9.710 -5.452 7.687 1.00 90.81 89 GLN A N 1
ATOM 666 C CA . GLN A 1 89 ? 8.989 -4.322 8.279 1.00 90.81 89 GLN A CA 1
ATOM 667 C C . GLN A 1 89 ? 9.787 -3.695 9.431 1.00 90.81 89 GLN A C 1
ATOM 669 O O . GLN A 1 89 ? 10.427 -4.384 10.222 1.00 90.81 89 GLN A O 1
ATOM 674 N N . SER A 1 90 ? 9.744 -2.369 9.543 1.00 91.62 90 SER A N 1
ATOM 675 C CA . SER A 1 90 ? 10.417 -1.644 10.626 1.00 91.62 90 SER A CA 1
ATOM 676 C C . SER A 1 90 ? 9.524 -1.543 11.863 1.00 91.62 90 SER A C 1
ATOM 678 O O . SER A 1 90 ? 8.420 -0.996 11.796 1.00 91.62 90 SER A O 1
ATOM 680 N N . MET A 1 91 ? 10.013 -2.047 13.000 1.00 88.69 91 MET A N 1
ATOM 681 C CA . MET A 1 91 ? 9.274 -2.061 14.268 1.00 88.69 91 MET A CA 1
ATOM 682 C C . MET A 1 91 ? 8.807 -0.664 14.682 1.00 88.69 91 MET A C 1
ATOM 684 O O . MET A 1 91 ? 9.523 0.325 14.514 1.00 88.69 91 MET A O 1
ATOM 688 N N . ASN A 1 92 ? 7.595 -0.579 15.232 1.00 87.88 92 ASN A N 1
ATOM 689 C CA . ASN A 1 92 ? 6.954 0.660 15.689 1.00 87.88 92 ASN A CA 1
ATOM 690 C C . ASN A 1 92 ? 6.762 1.748 14.612 1.00 87.88 92 ASN A C 1
ATOM 692 O O . ASN A 1 92 ? 6.319 2.855 14.924 1.00 87.88 92 ASN A O 1
ATOM 696 N N . LYS A 1 93 ? 7.047 1.468 13.335 1.00 94.62 93 LYS A N 1
ATOM 697 C CA . LYS A 1 93 ? 6.810 2.401 12.224 1.00 94.62 93 LYS A CA 1
ATOM 698 C C . LYS A 1 93 ? 5.458 2.136 11.578 1.00 94.62 93 LYS A C 1
ATOM 700 O O . LYS A 1 93 ? 4.809 1.129 11.850 1.00 94.62 93 LYS A O 1
ATOM 705 N N . SER A 1 94 ? 4.973 3.096 10.795 1.00 96.12 94 SER A N 1
ATOM 706 C CA . SER A 1 94 ? 3.581 3.087 10.341 1.00 96.12 94 SER A CA 1
ATOM 707 C C . SER A 1 94 ? 3.422 3.414 8.869 1.00 96.12 94 SER A C 1
ATOM 709 O O . SER A 1 94 ? 3.999 4.402 8.403 1.00 96.12 94 SER A O 1
ATOM 711 N N . MET A 1 95 ? 2.537 2.668 8.216 1.00 98.50 95 MET A N 1
ATOM 712 C CA . MET A 1 95 ? 1.812 3.104 7.032 1.00 98.50 95 MET A CA 1
ATOM 713 C C . MET A 1 95 ? 0.554 3.850 7.482 1.00 98.50 95 MET A C 1
ATOM 715 O O . MET A 1 95 ? -0.153 3.390 8.384 1.00 98.50 95 MET A O 1
ATOM 719 N N . ARG A 1 96 ? 0.276 5.009 6.881 1.00 98.75 96 ARG A N 1
ATOM 720 C CA . ARG A 1 96 ? -0.929 5.794 7.168 1.00 98.75 96 ARG A CA 1
ATOM 721 C C . ARG A 1 96 ? -1.670 6.163 5.897 1.00 98.75 96 ARG A C 1
ATOM 723 O O . ARG A 1 96 ? -1.053 6.659 4.959 1.00 98.75 96 ARG A O 1
ATOM 730 N N . PHE A 1 97 ? -2.985 5.990 5.912 1.00 98.88 97 PHE A N 1
ATOM 731 C CA . PHE A 1 97 ? -3.886 6.438 4.855 1.00 98.88 97 PHE A CA 1
ATOM 732 C C . PHE A 1 97 ? -4.736 7.612 5.345 1.00 98.88 97 PHE A C 1
ATOM 734 O O . PHE A 1 97 ? -5.154 7.633 6.505 1.00 98.88 97 PHE A O 1
ATOM 741 N N . SER A 1 98 ? -4.968 8.596 4.481 1.00 98.69 98 SER A N 1
ATOM 742 C CA . SER A 1 98 ? -5.862 9.734 4.732 1.00 98.69 98 SER A CA 1
ATOM 743 C C . SER A 1 98 ? -6.457 10.270 3.434 1.00 98.69 98 SER A C 1
ATOM 745 O O . SER A 1 98 ? -5.755 10.310 2.427 1.00 98.69 98 SER A O 1
ATOM 747 N N . GLY A 1 99 ? -7.703 10.743 3.468 1.00 98.19 99 GLY A N 1
ATOM 748 C CA . GLY A 1 99 ? -8.385 11.300 2.295 1.00 98.19 99 GLY A CA 1
ATOM 749 C C . GLY A 1 99 ? -9.065 10.234 1.435 1.00 98.19 99 GLY A C 1
ATOM 750 O O . GLY A 1 99 ? -9.535 9.229 1.963 1.00 98.19 99 GLY A O 1
ATOM 751 N N . ASN A 1 100 ? -9.120 10.457 0.120 1.00 97.62 100 ASN A N 1
ATOM 752 C CA . ASN A 1 100 ? -9.805 9.583 -0.838 1.00 97.62 100 ASN A CA 1
ATOM 753 C C . ASN A 1 100 ? -8.779 8.831 -1.688 1.00 97.62 100 ASN A C 1
ATOM 755 O O . ASN A 1 100 ? -8.142 9.421 -2.558 1.00 97.62 100 ASN A O 1
ATOM 759 N N . ILE A 1 101 ? -8.617 7.538 -1.435 1.00 98.19 101 ILE A N 1
ATOM 760 C CA . ILE A 1 101 ? -7.651 6.662 -2.091 1.00 98.19 101 ILE A CA 1
ATOM 761 C C . ILE A 1 101 ? -8.382 5.771 -3.094 1.00 98.19 101 ILE A C 1
ATOM 763 O O . ILE A 1 101 ? -9.352 5.095 -2.747 1.00 98.19 101 ILE A O 1
ATOM 767 N N . ASN A 1 102 ? -7.897 5.750 -4.337 1.00 94.56 102 ASN A N 1
ATOM 768 C CA . ASN A 1 102 ? -8.477 4.946 -5.408 1.00 94.56 102 ASN A CA 1
ATOM 769 C C . ASN A 1 102 ? -7.435 4.015 -6.041 1.00 94.56 102 ASN A C 1
ATOM 771 O O . ASN A 1 102 ? -6.528 4.449 -6.750 1.00 94.56 102 ASN A O 1
ATOM 775 N N . PHE A 1 103 ? -7.625 2.723 -5.806 1.00 96.56 103 PHE A N 1
ATOM 776 C CA . PHE A 1 103 ? -6.849 1.600 -6.317 1.00 96.56 103 PHE A CA 1
ATOM 777 C C . PHE A 1 103 ? -7.706 0.644 -7.165 1.00 96.56 103 PHE A C 1
ATOM 779 O O . PHE A 1 103 ? -7.299 -0.490 -7.402 1.00 96.56 103 PHE A O 1
ATOM 786 N N . LYS A 1 104 ? -8.896 1.060 -7.632 1.00 92.38 104 LYS A N 1
ATOM 787 C CA . LYS A 1 104 ? -9.812 0.185 -8.395 1.00 92.38 104 LYS A CA 1
ATOM 788 C C . LYS A 1 104 ? -9.193 -0.394 -9.676 1.00 92.38 104 LYS A C 1
ATOM 790 O O . LYS A 1 104 ? -9.557 -1.492 -10.075 1.00 92.38 104 LYS A O 1
ATOM 795 N N . ASN A 1 105 ? -8.244 0.313 -10.291 1.00 92.25 105 ASN A N 1
ATOM 796 C CA . ASN A 1 105 ? -7.596 -0.107 -11.542 1.00 92.25 105 ASN A CA 1
ATOM 797 C C . ASN A 1 105 ? -6.341 -0.974 -11.334 1.00 92.25 105 ASN A C 1
ATOM 799 O O . ASN A 1 105 ? -5.663 -1.312 -12.302 1.00 92.25 105 ASN A O 1
ATOM 803 N N . ILE A 1 106 ? -6.012 -1.309 -10.086 1.00 96.06 106 ILE A N 1
ATOM 804 C CA . ILE A 1 106 ? -4.849 -2.116 -9.716 1.00 96.06 106 ILE A CA 1
ATOM 805 C C . ILE A 1 106 ? -5.380 -3.486 -9.319 1.00 96.06 106 ILE A C 1
ATOM 807 O O . ILE A 1 106 ? -6.263 -3.565 -8.467 1.00 96.06 106 ILE A O 1
ATOM 811 N N . LYS A 1 107 ? -4.859 -4.564 -9.917 1.00 95.38 107 LYS A N 1
ATOM 812 C CA . LYS A 1 107 ? -5.352 -5.917 -9.625 1.00 95.38 107 LYS A CA 1
ATOM 813 C C . LYS A 1 107 ? -5.141 -6.263 -8.161 1.00 95.38 107 LYS A C 1
ATOM 815 O O . LYS A 1 107 ? -6.102 -6.680 -7.527 1.00 95.38 107 LYS A O 1
ATOM 820 N N . ASP A 1 108 ? -3.937 -6.018 -7.641 1.00 95.12 108 ASP A N 1
ATOM 821 C CA . ASP A 1 108 ? -3.571 -6.316 -6.256 1.00 95.12 108 ASP A CA 1
ATOM 822 C C . ASP A 1 108 ? -2.735 -5.199 -5.615 1.00 95.12 108 ASP A C 1
ATOM 824 O O . ASP A 1 108 ? -1.695 -4.784 -6.136 1.00 95.12 108 ASP A O 1
ATOM 828 N N . VAL A 1 109 ? -3.159 -4.750 -4.432 1.00 97.38 109 VAL A N 1
ATOM 829 C CA . VAL A 1 109 ? -2.389 -3.849 -3.567 1.00 97.38 109 VAL A CA 1
ATOM 830 C C . VAL A 1 109 ? -1.947 -4.595 -2.316 1.00 97.38 109 VAL A C 1
ATOM 832 O O . VAL A 1 109 ? -2.756 -5.199 -1.619 1.00 97.38 109 VAL A O 1
ATOM 835 N N . GLU A 1 110 ? -0.661 -4.516 -2.006 1.00 96.12 110 GLU A N 1
ATOM 836 C CA . GLU A 1 110 ? -0.054 -5.130 -0.831 1.00 96.12 110 GLU A CA 1
ATOM 837 C C . GLU A 1 110 ? 0.532 -4.046 0.079 1.00 96.12 110 GLU A C 1
ATOM 839 O O . GLU A 1 110 ? 1.303 -3.193 -0.365 1.00 96.12 110 GLU A O 1
ATOM 844 N N . VAL A 1 111 ? 0.178 -4.068 1.361 1.00 97.62 111 VAL A N 1
ATOM 845 C CA . VAL A 1 111 ? 0.624 -3.081 2.345 1.00 97.62 111 VAL A CA 1
ATOM 846 C C . VAL A 1 111 ? 1.314 -3.791 3.500 1.00 97.62 111 VAL A C 1
ATOM 848 O O . VAL A 1 111 ? 0.683 -4.491 4.287 1.00 97.62 111 VAL A O 1
ATOM 851 N N . LEU A 1 112 ? 2.616 -3.563 3.635 1.00 94.94 112 LEU A N 1
ATOM 852 C CA . LEU A 1 112 ? 3.467 -4.184 4.643 1.00 94.94 112 LEU A CA 1
ATOM 853 C C . LEU A 1 112 ? 3.926 -3.114 5.634 1.00 94.94 112 LEU A C 1
ATOM 855 O O . LEU A 1 112 ? 4.778 -2.289 5.313 1.00 94.94 112 LEU A O 1
ATOM 859 N N . ALA A 1 113 ? 3.411 -3.114 6.861 1.00 95.25 113 ALA A N 1
ATOM 860 C CA . ALA A 1 113 ? 3.907 -2.209 7.902 1.00 95.25 113 ALA A CA 1
ATOM 861 C C . ALA A 1 113 ? 3.752 -2.788 9.307 1.00 95.25 113 ALA A C 1
ATOM 863 O O . ALA A 1 113 ? 2.827 -3.551 9.554 1.00 95.25 113 ALA A O 1
ATOM 864 N N . TYR A 1 114 ? 4.609 -2.388 10.250 1.00 93.62 114 TYR A N 1
ATOM 865 C CA . TYR A 1 114 ? 4.398 -2.767 11.650 1.00 93.62 114 TYR A CA 1
ATOM 866 C C . TYR A 1 114 ? 3.073 -2.201 12.176 1.00 93.62 114 TYR A C 1
ATOM 868 O O . TYR A 1 114 ? 2.317 -2.907 12.823 1.00 93.62 114 TYR A O 1
ATOM 876 N N . ASN A 1 115 ? 2.737 -0.956 11.832 1.00 95.06 115 ASN A N 1
ATOM 877 C CA . ASN A 1 115 ? 1.415 -0.383 12.082 1.00 95.06 115 ASN A CA 1
ATOM 878 C C . ASN A 1 115 ? 0.747 0.030 10.766 1.00 95.06 115 ASN A C 1
ATOM 880 O O . ASN A 1 115 ? 1.316 0.818 10.010 1.00 95.06 115 ASN A O 1
ATOM 884 N N . ASN A 1 116 ? -0.480 -0.421 10.535 1.00 97.94 116 ASN A N 1
ATOM 885 C CA . ASN A 1 116 ? -1.334 0.016 9.436 1.00 97.94 116 ASN A CA 1
ATOM 886 C C . ASN A 1 116 ? -2.474 0.856 10.009 1.00 97.94 116 ASN A C 1
ATOM 888 O O . ASN A 1 116 ? -3.276 0.364 10.799 1.00 97.94 116 ASN A O 1
ATOM 892 N N . ILE A 1 117 ? -2.524 2.140 9.656 1.00 98.50 117 ILE A N 1
ATOM 893 C CA . ILE A 1 117 ? -3.490 3.080 10.234 1.00 98.50 117 ILE A CA 1
ATOM 894 C C . ILE A 1 117 ? -4.266 3.767 9.115 1.00 98.50 117 ILE A C 1
ATOM 896 O O . ILE A 1 117 ? -3.708 4.530 8.327 1.00 98.50 117 ILE A O 1
ATOM 900 N N . ILE A 1 118 ? -5.571 3.553 9.093 1.00 98.75 118 ILE A N 1
ATOM 901 C CA . ILE A 1 118 ? -6.521 4.259 8.247 1.00 98.75 118 ILE A CA 1
ATOM 902 C C . ILE A 1 118 ? -7.095 5.389 9.106 1.00 98.75 118 ILE A C 1
ATOM 904 O O . ILE A 1 118 ? -7.727 5.145 10.138 1.00 98.75 118 ILE A O 1
ATOM 908 N N . ASN A 1 119 ? -6.778 6.641 8.761 1.00 98.69 119 ASN A N 1
ATOM 909 C CA . ASN A 1 119 ? -7.183 7.791 9.567 1.00 98.69 119 ASN A CA 1
ATOM 910 C C . ASN A 1 119 ? -8.695 8.043 9.497 1.00 98.69 119 ASN A C 1
ATOM 912 O O . ASN A 1 119 ? -9.389 7.503 8.640 1.00 98.69 119 ASN A O 1
ATOM 916 N N . ALA A 1 120 ? -9.209 8.882 10.399 1.00 98.44 120 ALA A N 1
ATOM 917 C CA . ALA A 1 120 ? -10.628 9.227 10.417 1.00 98.44 120 ALA A CA 1
ATOM 918 C C . ALA A 1 120 ? -11.062 9.831 9.073 1.00 98.44 120 ALA A C 1
ATOM 920 O O . ALA A 1 120 ? -10.267 10.517 8.426 1.00 98.44 120 ALA A O 1
ATOM 921 N N . ASN A 1 121 ? -12.309 9.577 8.671 1.00 98.50 121 ASN A N 1
ATOM 922 C CA . ASN A 1 121 ? -12.890 10.095 7.424 1.00 98.50 121 ASN A CA 1
ATOM 923 C C . ASN A 1 121 ? -12.071 9.753 6.159 1.00 98.50 121 ASN A C 1
ATOM 925 O O . ASN A 1 121 ? -11.989 10.550 5.227 1.00 98.50 121 ASN A O 1
ATOM 929 N N . THR A 1 122 ? -11.415 8.588 6.144 1.00 98.75 122 THR A N 1
ATOM 930 C CA . THR A 1 122 ? -10.622 8.103 5.002 1.00 98.75 122 THR A CA 1
ATOM 931 C C . THR A 1 122 ? -11.421 7.101 4.189 1.00 98.75 122 THR A C 1
ATOM 933 O O . THR A 1 122 ? -12.009 6.187 4.749 1.00 98.75 122 THR A O 1
ATOM 936 N N . GLN A 1 123 ? -11.393 7.241 2.873 1.00 98.19 123 GLN A N 1
ATOM 937 C CA . GLN A 1 123 ? -12.092 6.373 1.936 1.00 98.19 123 GLN A CA 1
ATOM 938 C C . GLN A 1 123 ? -11.052 5.626 1.107 1.00 98.19 123 GLN A C 1
ATOM 940 O O . GLN A 1 123 ? -10.222 6.259 0.455 1.00 98.19 123 GLN A O 1
ATOM 945 N N . ILE A 1 124 ? -11.065 4.296 1.135 1.00 98.31 124 ILE A N 1
ATOM 946 C CA . ILE A 1 124 ? -10.167 3.453 0.338 1.00 98.31 124 ILE A CA 1
ATOM 947 C C . ILE A 1 124 ? -11.019 2.573 -0.562 1.00 98.31 124 ILE A C 1
ATOM 949 O O . ILE A 1 124 ? -11.817 1.784 -0.071 1.00 98.31 124 ILE A O 1
ATOM 953 N N . LYS A 1 125 ? -10.824 2.681 -1.878 1.00 97.38 125 LYS A N 1
ATOM 954 C CA . LYS A 1 125 ? -11.466 1.811 -2.871 1.00 97.38 125 LYS A CA 1
ATOM 955 C C . LYS A 1 125 ? -10.405 1.000 -3.597 1.00 97.38 125 LYS A C 1
ATOM 957 O O . LYS A 1 125 ? -9.475 1.595 -4.132 1.00 97.38 125 LYS A O 1
ATOM 962 N N . ALA A 1 126 ? -10.535 -0.320 -3.656 1.00 96.50 126 ALA A N 1
ATOM 963 C CA . ALA A 1 126 ? -9.576 -1.196 -4.336 1.00 96.50 126 ALA A CA 1
ATOM 964 C C . ALA A 1 126 ? -10.278 -2.348 -5.068 1.00 96.50 126 ALA A C 1
ATOM 966 O O . ALA A 1 126 ? -11.428 -2.652 -4.776 1.00 96.50 126 ALA A O 1
ATOM 967 N N . ASN A 1 127 ? -9.595 -3.002 -6.011 1.00 95.12 127 ASN A N 1
ATOM 968 C CA . ASN A 1 127 ? -10.047 -4.307 -6.499 1.00 95.12 127 ASN A CA 1
ATOM 969 C C . ASN A 1 127 ? -9.737 -5.391 -5.453 1.00 95.12 127 ASN A C 1
ATOM 971 O O . ASN A 1 127 ? -10.643 -6.000 -4.898 1.00 95.12 127 ASN A O 1
ATOM 975 N N . SER A 1 128 ? -8.455 -5.561 -5.128 1.00 95.12 128 SER A N 1
ATOM 976 C CA . SER A 1 128 ? -7.968 -6.424 -4.050 1.00 95.12 128 SER A CA 1
ATOM 977 C C . SER A 1 128 ? -6.920 -5.659 -3.250 1.00 95.12 128 SER A C 1
ATOM 979 O O . SER A 1 128 ? -6.022 -5.029 -3.820 1.00 95.12 128 SER A O 1
ATOM 981 N N . ILE A 1 129 ? -7.049 -5.674 -1.925 1.00 97.12 129 ILE A N 1
ATOM 982 C CA . ILE A 1 129 ? -6.073 -5.073 -1.019 1.00 97.12 129 ILE A CA 1
ATOM 983 C C . ILE A 1 129 ? -5.748 -6.022 0.122 1.00 97.12 129 ILE A C 1
ATOM 985 O O . ILE A 1 129 ? -6.625 -6.610 0.751 1.00 97.12 129 ILE A O 1
ATOM 989 N N . THR A 1 130 ? -4.460 -6.159 0.402 1.00 96.06 130 THR A N 1
ATOM 990 C CA . THR A 1 130 ? -3.981 -6.944 1.526 1.00 96.06 130 THR A CA 1
ATOM 991 C C . THR A 1 130 ? -3.132 -6.099 2.458 1.00 96.06 130 THR A C 1
ATOM 993 O O . THR A 1 130 ? -2.217 -5.400 2.027 1.00 96.06 130 THR A O 1
ATOM 996 N N . TYR A 1 131 ? -3.429 -6.188 3.750 1.00 96.38 131 TYR A N 1
ATOM 997 C CA . TYR A 1 131 ? -2.655 -5.571 4.814 1.00 96.38 131 TYR A CA 1
ATOM 998 C C . TYR A 1 131 ? -1.931 -6.643 5.618 1.00 96.38 131 TYR A C 1
ATOM 1000 O O . TYR A 1 131 ? -2.557 -7.536 6.184 1.00 96.38 131 TYR A O 1
ATOM 1008 N N . ARG A 1 132 ? -0.611 -6.520 5.732 1.00 93.50 132 ARG A N 1
ATOM 1009 C CA . ARG A 1 132 ? 0.224 -7.316 6.634 1.00 93.50 132 ARG A CA 1
ATOM 1010 C C . ARG A 1 132 ? 0.750 -6.406 7.731 1.00 93.50 132 ARG A C 1
ATOM 1012 O O . ARG A 1 132 ? 1.476 -5.444 7.470 1.00 93.50 132 ARG A O 1
ATOM 1019 N N . THR A 1 133 ? 0.331 -6.698 8.955 1.00 92.62 133 THR A N 1
ATOM 1020 C CA . THR A 1 133 ? 0.583 -5.901 10.156 1.00 92.62 133 THR A CA 1
ATOM 1021 C C . THR A 1 133 ? 1.436 -6.680 11.144 1.00 92.62 133 THR A C 1
ATOM 1023 O O . THR A 1 133 ? 1.133 -7.829 11.460 1.00 92.62 133 THR A O 1
ATOM 1026 N N . GLY A 1 134 ? 2.473 -6.028 11.661 1.00 88.31 134 GLY A N 1
ATOM 1027 C CA . GLY A 1 134 ? 3.434 -6.619 12.588 1.00 88.31 134 GLY A CA 1
ATOM 1028 C C . GLY A 1 134 ? 4.814 -6.769 11.964 1.00 88.31 134 GLY A C 1
ATOM 1029 O O . GLY A 1 134 ? 5.178 -6.017 11.063 1.00 88.31 134 GLY A O 1
ATOM 1030 N N . SER A 1 135 ? 5.607 -7.695 12.492 1.00 78.94 135 SER A N 1
ATOM 1031 C CA . SER A 1 135 ? 6.950 -7.986 11.993 1.00 78.94 135 SER A CA 1
ATOM 1032 C C . SER A 1 135 ? 6.949 -9.367 11.351 1.00 78.94 135 SER A C 1
ATOM 1034 O O . SER A 1 135 ? 7.126 -10.374 12.032 1.00 78.94 135 SER A O 1
ATOM 1036 N N . MET A 1 136 ? 6.701 -9.421 10.042 1.00 74.50 136 MET A N 1
ATOM 1037 C CA . MET A 1 136 ? 6.741 -10.653 9.258 1.00 74.50 136 MET A CA 1
ATOM 1038 C C . MET A 1 136 ? 7.714 -10.466 8.091 1.00 74.50 136 MET A C 1
ATOM 1040 O O . MET A 1 136 ? 7.555 -9.521 7.315 1.00 74.50 136 MET A O 1
ATOM 1044 N N . PRO A 1 137 ? 8.728 -11.330 7.923 1.00 75.44 137 PRO A N 1
ATOM 1045 C CA . PRO A 1 137 ? 9.504 -11.317 6.694 1.00 75.44 137 PRO A CA 1
ATOM 1046 C C . PRO A 1 137 ? 8.597 -11.734 5.528 1.00 75.44 137 PRO A C 1
ATOM 1048 O O . PRO A 1 137 ? 7.938 -12.776 5.567 1.00 75.44 137 PRO A O 1
ATOM 1051 N N . PHE A 1 138 ? 8.567 -10.904 4.490 1.00 82.75 138 PHE A N 1
ATOM 1052 C CA . PHE A 1 138 ? 7.735 -11.109 3.309 1.00 82.75 138 PHE A CA 1
ATOM 1053 C C . PHE A 1 138 ? 8.609 -11.318 2.079 1.00 82.75 138 PHE A C 1
ATOM 1055 O O . PHE A 1 138 ? 9.583 -10.589 1.885 1.00 82.75 138 PHE A O 1
ATOM 1062 N N . PHE A 1 139 ? 8.256 -12.302 1.254 1.00 83.25 139 PHE A N 1
ATOM 1063 C CA . PHE A 1 139 ? 9.008 -12.652 0.055 1.00 83.25 139 PHE A CA 1
ATOM 1064 C C . PHE A 1 139 ? 8.152 -12.448 -1.192 1.00 83.25 139 PHE A C 1
ATOM 1066 O O . PHE A 1 139 ? 7.091 -13.056 -1.343 1.00 83.25 139 PHE A O 1
ATOM 1073 N N . ILE A 1 140 ? 8.641 -11.610 -2.102 1.00 82.56 140 ILE A N 1
ATOM 1074 C CA . ILE A 1 140 ? 8.066 -11.397 -3.431 1.00 82.56 140 ILE A CA 1
ATOM 1075 C C . ILE A 1 140 ? 8.862 -12.232 -4.424 1.00 82.56 140 ILE A C 1
ATOM 1077 O O . ILE A 1 140 ? 10.035 -11.946 -4.648 1.00 82.56 140 ILE A O 1
ATOM 1081 N N . LYS A 1 141 ? 8.223 -13.221 -5.050 1.00 81.00 141 LYS A N 1
ATOM 1082 C CA . LYS A 1 141 ? 8.851 -13.999 -6.124 1.00 81.00 141 LYS A CA 1
ATOM 1083 C C . LYS A 1 141 ? 8.888 -13.182 -7.409 1.00 81.00 141 LYS A C 1
ATOM 1085 O O . LYS A 1 141 ? 7.833 -12.802 -7.919 1.00 81.00 141 LYS A O 1
ATOM 1090 N N . TYR A 1 142 ? 10.078 -12.922 -7.935 1.00 75.75 142 TYR A N 1
ATOM 1091 C CA . TYR A 1 142 ? 10.304 -12.112 -9.131 1.00 75.75 142 TYR A CA 1
ATOM 1092 C C . TYR A 1 142 ? 9.687 -12.752 -10.382 1.00 75.75 142 TYR A C 1
ATOM 1094 O O . TYR A 1 142 ? 8.921 -12.099 -11.092 1.00 75.75 142 TYR A O 1
ATOM 1102 N N . ASP A 1 143 ? 9.909 -14.053 -10.593 1.00 75.62 143 ASP A N 1
ATOM 1103 C CA . ASP A 1 143 ? 9.366 -14.796 -11.745 1.00 75.62 143 ASP A CA 1
ATOM 1104 C C . ASP A 1 143 ? 7.827 -14.874 -11.747 1.00 75.62 143 ASP A C 1
ATOM 1106 O O . ASP A 1 143 ? 7.199 -15.117 -12.778 1.00 75.62 143 ASP A O 1
ATOM 1110 N N . HIS A 1 144 ? 7.199 -14.596 -10.601 1.00 78.69 144 HIS A N 1
ATOM 1111 C CA . HIS A 1 144 ? 5.749 -14.579 -10.416 1.00 78.69 144 HIS A CA 1
ATOM 1112 C C . HIS A 1 144 ? 5.265 -13.269 -9.788 1.00 78.69 144 HIS A C 1
ATOM 1114 O O . HIS A 1 144 ? 4.331 -13.249 -8.984 1.00 78.69 144 HIS A O 1
ATOM 1120 N N . ILE A 1 145 ? 5.878 -12.143 -10.160 1.00 78.75 145 ILE A N 1
ATOM 1121 C CA . ILE A 1 145 ? 5.619 -10.869 -9.486 1.00 78.75 145 ILE A CA 1
ATOM 1122 C C . ILE A 1 145 ? 4.153 -10.422 -9.537 1.00 78.75 145 ILE A C 1
ATOM 1124 O O . ILE A 1 145 ? 3.641 -9.849 -8.576 1.00 78.75 145 ILE A O 1
ATOM 1128 N N . ASN A 1 146 ? 3.443 -10.772 -10.609 1.00 79.50 146 ASN A N 1
ATOM 1129 C CA . ASN A 1 146 ? 2.027 -10.453 -10.785 1.00 79.50 146 ASN A CA 1
ATOM 1130 C C . ASN A 1 146 ? 1.074 -11.439 -10.084 1.00 79.50 146 ASN A C 1
ATOM 1132 O O . ASN A 1 146 ? -0.128 -11.212 -10.097 1.00 79.50 146 ASN A O 1
ATOM 1136 N N . ASN A 1 147 ? 1.571 -12.522 -9.473 1.00 79.25 147 ASN A N 1
ATOM 1137 C CA . ASN A 1 147 ? 0.742 -13.514 -8.787 1.00 79.25 147 ASN A CA 1
ATOM 1138 C C . ASN A 1 147 ? 0.903 -13.400 -7.264 1.00 79.25 147 ASN A C 1
ATOM 1140 O O . ASN A 1 147 ? 1.886 -13.883 -6.696 1.00 79.25 147 ASN A O 1
ATOM 1144 N N . LYS A 1 148 ? -0.069 -12.781 -6.579 1.00 75.50 148 LYS A N 1
ATOM 1145 C CA . LYS A 1 148 ? -0.026 -12.611 -5.114 1.00 75.50 148 LYS A CA 1
ATOM 1146 C C . LYS A 1 148 ? 0.034 -13.915 -4.328 1.00 75.50 148 LYS A C 1
ATOM 1148 O O . LYS A 1 148 ? 0.683 -13.941 -3.291 1.00 75.50 148 LYS A O 1
ATOM 1153 N N . ASN A 1 149 ? -0.532 -15.001 -4.851 1.00 77.62 149 ASN A N 1
ATOM 1154 C CA . ASN A 1 149 ? -0.585 -16.290 -4.158 1.00 77.62 149 ASN A CA 1
ATOM 1155 C C . ASN A 1 149 ? 0.784 -16.971 -4.075 1.00 77.62 149 ASN A C 1
ATOM 1157 O O . ASN A 1 149 ? 0.976 -17.889 -3.289 1.00 77.62 149 ASN A O 1
ATOM 1161 N N . THR A 1 150 ? 1.743 -16.532 -4.892 1.00 67.88 150 THR A N 1
ATOM 1162 C CA . THR A 1 150 ? 3.121 -17.032 -4.833 1.00 67.88 150 THR A CA 1
ATOM 1163 C C . THR A 1 150 ? 3.985 -16.275 -3.828 1.00 67.88 150 THR A C 1
ATOM 1165 O O . THR A 1 150 ? 5.120 -16.686 -3.579 1.00 67.88 150 THR A O 1
ATOM 1168 N N . HIS A 1 151 ? 3.483 -15.162 -3.280 1.00 71.25 151 HIS A N 1
ATOM 1169 C CA . HIS A 1 151 ? 4.217 -14.316 -2.347 1.00 71.25 151 HIS A CA 1
ATOM 1170 C C . HIS A 1 151 ? 3.927 -14.780 -0.931 1.00 71.25 151 HIS A C 1
ATOM 1172 O O . HIS A 1 151 ? 2.796 -14.719 -0.450 1.00 71.25 151 HIS A O 1
ATOM 1178 N N . ASN A 1 152 ? 4.968 -15.270 -0.270 1.00 64.38 152 ASN A N 1
ATOM 1179 C CA . ASN A 1 152 ? 4.812 -16.060 0.938 1.00 64.38 152 ASN A CA 1
ATOM 1180 C C . ASN A 1 152 ? 5.301 -15.292 2.166 1.00 64.38 152 ASN A C 1
ATOM 1182 O O . ASN A 1 152 ? 6.350 -14.644 2.152 1.00 64.38 152 ASN A O 1
ATOM 1186 N N . ASN A 1 153 ? 4.554 -15.443 3.259 1.00 58.31 153 ASN A N 1
ATOM 1187 C CA . ASN A 1 153 ? 5.049 -15.184 4.603 1.00 58.31 153 ASN A CA 1
ATOM 1188 C C . ASN A 1 153 ? 5.809 -16.442 5.043 1.00 58.31 153 ASN A C 1
ATOM 1190 O O . ASN A 1 153 ? 5.185 -17.469 5.308 1.00 58.31 153 ASN A O 1
ATOM 1194 N N . LEU A 1 154 ? 7.140 -16.401 5.090 1.00 48.78 154 LEU A N 1
ATOM 1195 C CA . LEU A 1 154 ? 7.915 -17.507 5.655 1.00 48.78 154 LEU A CA 1
ATOM 1196 C C . LEU A 1 154 ? 8.210 -17.210 7.126 1.00 48.78 154 LEU A C 1
ATOM 1198 O O . LEU A 1 154 ? 8.868 -16.230 7.440 1.00 48.78 154 LEU A O 1
ATOM 1202 N N . ALA A 1 155 ? 7.772 -18.124 7.989 1.00 46.88 155 ALA A N 1
ATOM 1203 C CA . ALA A 1 155 ? 8.021 -18.203 9.428 1.00 46.88 155 ALA A CA 1
ATOM 1204 C C . ALA A 1 155 ? 7.183 -17.292 10.350 1.00 46.88 155 ALA A C 1
ATOM 1206 O O . ALA A 1 155 ? 7.156 -16.066 10.256 1.00 46.88 155 ALA A O 1
ATOM 1207 N N . TYR A 1 156 ? 6.551 -17.960 11.320 1.00 44.12 156 TYR A N 1
ATOM 1208 C CA . TYR A 1 156 ? 6.057 -17.407 12.579 1.00 44.12 156 TYR A CA 1
ATOM 1209 C C . TYR A 1 156 ? 7.167 -16.566 13.235 1.00 44.12 156 TYR A C 1
ATOM 1211 O O . TYR A 1 156 ? 8.212 -17.104 13.612 1.00 44.12 156 TYR A O 1
ATOM 1219 N N . PHE A 1 157 ? 6.954 -15.259 13.395 1.00 48.03 157 PHE A N 1
ATOM 1220 C CA . PHE A 1 157 ? 7.797 -14.447 14.273 1.00 48.03 157 PHE A CA 1
ATOM 1221 C C . PHE A 1 157 ? 7.612 -14.963 15.707 1.00 48.03 157 PHE A C 1
ATOM 1223 O O . PHE A 1 157 ? 6.489 -14.977 16.209 1.00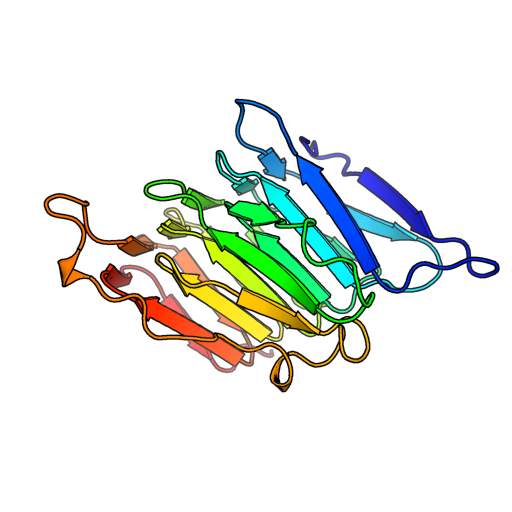 48.03 157 PHE A O 1
ATOM 1230 N N . LYS A 1 158 ? 8.687 -15.452 16.341 1.00 52.12 158 LYS A N 1
ATOM 1231 C CA . LYS A 1 158 ? 8.663 -15.961 17.722 1.00 52.12 158 LYS A CA 1
ATOM 1232 C C . LYS A 1 158 ? 8.687 -14.769 18.693 1.00 52.12 158 LYS A C 1
ATOM 1234 O O . LYS A 1 158 ? 9.746 -14.166 18.839 1.00 52.12 158 LYS A O 1
ATOM 1239 N N . PRO A 1 159 ? 7.572 -14.426 19.364 1.00 46.56 159 PRO A N 1
ATOM 1240 C CA . PRO A 1 159 ? 7.463 -13.183 20.137 1.00 46.56 159 PRO A CA 1
ATOM 1241 C C . PRO A 1 159 ? 8.266 -13.205 21.447 1.00 46.56 159 PRO A C 1
ATOM 1243 O O . PRO A 1 159 ? 8.597 -12.157 21.978 1.00 46.56 159 PRO A O 1
ATOM 1246 N N . TRP A 1 160 ? 8.608 -14.395 21.949 1.00 49.03 160 TRP A N 1
ATOM 1247 C CA . TRP A 1 160 ? 9.214 -14.632 23.268 1.00 49.03 160 TRP A CA 1
ATOM 1248 C C . TRP A 1 160 ? 10.697 -14.246 23.397 1.00 49.03 160 TRP A C 1
ATOM 1250 O O . TRP A 1 160 ? 11.325 -14.589 24.390 1.00 49.03 160 TRP A O 1
ATOM 1260 N N . LEU A 1 161 ? 11.288 -13.619 22.378 1.00 48.56 161 LEU A N 1
ATOM 1261 C CA . LEU A 1 161 ? 12.708 -13.240 22.368 1.00 48.56 161 LEU A CA 1
ATOM 1262 C C . LEU A 1 161 ? 12.932 -11.737 22.557 1.00 48.56 161 LEU A C 1
ATOM 1264 O O . LEU A 1 161 ? 14.073 -11.287 22.474 1.00 48.56 161 LEU A O 1
ATOM 1268 N N . VAL A 1 162 ? 11.870 -10.956 22.769 1.00 47.59 162 VAL A N 1
ATOM 1269 C CA . VAL A 1 162 ? 11.988 -9.510 22.939 1.00 47.59 162 VAL A CA 1
ATOM 1270 C C . VAL A 1 162 ? 10.955 -9.025 23.951 1.00 47.59 162 VAL A C 1
ATOM 1272 O O . VAL A 1 162 ? 9.785 -8.833 23.621 1.00 47.59 162 VAL A O 1
ATOM 1275 N N . ASP A 1 163 ? 11.401 -8.843 25.189 1.00 38.91 163 ASP A N 1
ATOM 1276 C CA . ASP A 1 163 ? 10.620 -8.187 26.229 1.00 38.91 163 ASP A CA 1
ATOM 1277 C C . ASP A 1 163 ? 10.448 -6.706 25.846 1.00 38.91 163 ASP A C 1
ATOM 1279 O O . ASP A 1 163 ? 11.422 -6.016 25.552 1.00 38.91 163 ASP A O 1
ATOM 1283 N N . ASP A 1 164 ? 9.201 -6.233 25.840 1.00 44.41 164 ASP A N 1
ATOM 1284 C CA . ASP A 1 164 ? 8.818 -4.814 25.745 1.00 44.41 164 ASP A CA 1
ATOM 1285 C C . ASP A 1 164 ? 8.702 -4.173 24.340 1.00 44.41 164 ASP A C 1
ATOM 1287 O O . ASP A 1 164 ? 9.336 -3.167 24.013 1.00 44.41 164 ASP A O 1
ATOM 1291 N N . PHE A 1 165 ? 7.798 -4.693 23.498 1.00 51.62 165 PHE A N 1
ATOM 1292 C CA . PHE A 1 165 ? 7.283 -3.933 22.350 1.00 51.62 165 PHE A CA 1
ATOM 1293 C C . PHE A 1 165 ? 5.769 -3.745 22.419 1.00 51.62 165 PHE A C 1
ATOM 1295 O O . PHE A 1 165 ? 4.995 -4.695 22.523 1.00 51.62 165 PHE A O 1
ATOM 1302 N N . GLY A 1 166 ? 5.336 -2.488 22.282 1.00 57.97 166 GLY A N 1
ATOM 1303 C CA . GLY A 1 166 ? 3.937 -2.148 22.062 1.00 57.97 166 GLY A CA 1
ATOM 1304 C C . GLY A 1 166 ? 3.367 -2.939 20.882 1.00 57.97 166 GLY A C 1
ATOM 1305 O O . GLY A 1 166 ? 3.929 -2.931 19.784 1.00 57.97 166 GLY A O 1
ATOM 1306 N N . TYR A 1 167 ? 2.246 -3.620 21.124 1.00 70.19 167 TYR A N 1
ATOM 1307 C CA . TYR A 1 167 ? 1.525 -4.425 20.140 1.00 70.19 167 TYR A CA 1
ATOM 1308 C C . TYR A 1 167 ? 1.385 -3.698 18.799 1.00 70.19 167 TYR A C 1
ATOM 1310 O O . TYR A 1 167 ? 0.987 -2.526 18.765 1.00 70.19 167 TYR A O 1
ATOM 1318 N N . SER A 1 168 ? 1.688 -4.402 17.703 1.00 82.31 168 SER A N 1
ATOM 1319 C CA . SER A 1 168 ? 1.436 -3.912 16.346 1.00 82.31 168 SER A CA 1
ATOM 1320 C C . SER A 1 168 ? -0.050 -3.576 16.164 1.00 82.31 168 SER A C 1
ATOM 1322 O O . SER A 1 168 ? -0.904 -4.118 16.870 1.00 82.31 168 SER A O 1
ATOM 1324 N N . LYS A 1 169 ? -0.390 -2.626 15.286 1.00 91.00 169 LYS A N 1
ATOM 1325 C CA . LYS A 1 169 ? -1.775 -2.127 15.178 1.00 91.00 169 LYS A CA 1
ATOM 1326 C C . LYS A 1 169 ? -2.243 -2.069 13.738 1.00 91.00 169 LYS A C 1
ATOM 1328 O O . LYS A 1 169 ? -1.676 -1.321 12.941 1.00 91.00 169 LYS A O 1
ATOM 1333 N N . PHE A 1 170 ? -3.316 -2.796 13.439 1.00 96.12 170 PHE A N 1
ATOM 1334 C CA . PHE A 1 170 ? -4.182 -2.501 12.306 1.00 96.12 170 PHE A CA 1
ATOM 1335 C C . PHE A 1 170 ? -5.365 -1.698 12.841 1.00 96.12 170 PHE A C 1
ATOM 1337 O O . PHE A 1 170 ? -6.149 -2.209 13.642 1.00 96.12 170 PHE A O 1
ATOM 1344 N N . GLN A 1 171 ? -5.460 -0.426 12.462 1.00 97.44 171 GLN A N 1
ATOM 1345 C CA . GLN A 1 171 ? -6.471 0.486 12.985 1.00 97.44 171 GLN A CA 1
ATOM 1346 C C . GLN A 1 171 ? -7.236 1.169 11.857 1.00 97.44 171 GLN A C 1
ATOM 1348 O O . GLN A 1 171 ? -6.648 1.900 11.064 1.00 97.44 171 GLN A O 1
ATOM 1353 N N . VAL A 1 172 ? -8.554 1.014 11.872 1.00 98.44 172 VAL A N 1
ATOM 1354 C CA . VAL A 1 172 ? -9.510 1.749 11.041 1.00 98.44 172 VAL A CA 1
ATOM 1355 C C . VAL A 1 172 ? -10.274 2.696 11.958 1.00 98.44 172 VAL A C 1
ATOM 1357 O O . VAL A 1 172 ? -10.872 2.254 12.936 1.00 98.44 172 VAL A O 1
ATOM 1360 N N . LYS A 1 173 ? -10.173 4.009 11.729 1.00 98.25 173 LYS A N 1
ATOM 1361 C CA . LYS A 1 173 ? -10.746 5.033 12.624 1.00 98.25 173 LYS A CA 1
ATOM 1362 C C . LYS A 1 173 ? -12.162 5.443 12.214 1.00 98.25 173 LYS A C 1
ATOM 1364 O O . LYS A 1 173 ? -12.561 5.259 11.068 1.00 98.25 173 LYS A O 1
ATOM 1369 N N . LYS A 1 174 ? -12.893 6.075 13.136 1.00 98.31 174 LYS A N 1
ATOM 1370 C CA . LYS A 1 174 ? -14.260 6.567 12.908 1.00 98.31 174 LYS A CA 1
ATOM 1371 C C . LYS A 1 174 ? -14.439 7.325 11.584 1.00 98.31 174 LYS A C 1
ATOM 1373 O O . LYS A 1 174 ? -13.616 8.169 11.221 1.00 98.31 174 LYS A O 1
ATOM 1378 N N . GLY A 1 175 ? -15.532 7.017 10.886 1.00 97.75 175 GLY A N 1
ATOM 1379 C CA . GLY A 1 175 ? -15.922 7.650 9.620 1.00 97.75 175 GLY A CA 1
ATOM 1380 C C . GLY A 1 175 ? -15.096 7.221 8.406 1.00 97.75 175 GLY A C 1
ATOM 1381 O O . GLY A 1 175 ? -15.276 7.780 7.328 1.00 97.75 175 GLY A O 1
ATOM 1382 N N . SER A 1 176 ? -14.165 6.275 8.566 1.00 98.50 176 SER A N 1
ATOM 1383 C CA . SER A 1 176 ? -13.433 5.698 7.436 1.00 98.50 176 SER A CA 1
ATOM 1384 C C . SER A 1 176 ? -14.128 4.465 6.871 1.00 98.50 176 SER A C 1
ATOM 1386 O O . SER A 1 176 ? -14.874 3.798 7.581 1.00 98.50 176 SER A O 1
ATOM 1388 N N . GLN A 1 177 ? -13.864 4.180 5.602 1.00 97.81 177 GLN A N 1
ATOM 1389 C CA . GLN A 1 177 ? -14.416 3.048 4.874 1.00 97.81 177 GLN A CA 1
ATOM 1390 C C . GLN A 1 177 ? -13.330 2.445 3.979 1.00 97.81 177 GLN A C 1
ATOM 1392 O O . GLN A 1 177 ? -12.598 3.168 3.291 1.00 97.81 177 GLN A O 1
ATOM 1397 N N . ILE A 1 178 ? -13.208 1.120 4.004 1.00 97.88 178 ILE A N 1
ATOM 1398 C CA . ILE A 1 178 ? -12.379 0.345 3.079 1.00 97.88 178 ILE A CA 1
ATOM 1399 C C . ILE A 1 178 ? -13.322 -0.533 2.269 1.00 97.88 178 ILE A C 1
ATOM 1401 O O . ILE A 1 178 ? -13.946 -1.423 2.836 1.00 97.88 178 ILE A O 1
ATOM 1405 N N . SER A 1 179 ? -13.403 -0.317 0.960 1.00 96.88 179 SER A N 1
ATOM 1406 C CA . SER A 1 179 ? -14.273 -1.097 0.081 1.00 96.88 179 SER A CA 1
ATOM 1407 C C . SER A 1 179 ? -13.473 -1.758 -1.039 1.00 96.88 179 SER A C 1
ATOM 1409 O O . SER A 1 179 ? -12.736 -1.087 -1.773 1.00 96.88 179 SER A O 1
ATOM 1411 N N . ALA A 1 180 ? -13.606 -3.076 -1.179 1.00 95.81 180 ALA A N 1
ATOM 1412 C CA . ALA A 1 180 ? -12.962 -3.833 -2.250 1.00 95.81 180 ALA A CA 1
ATOM 1413 C C . ALA A 1 180 ? -13.719 -5.123 -2.599 1.00 95.81 180 ALA A C 1
ATOM 1415 O O . ALA A 1 180 ? -14.643 -5.528 -1.896 1.00 95.81 180 ALA A O 1
ATOM 1416 N N . ASN A 1 181 ? -13.311 -5.788 -3.682 1.00 94.75 181 ASN A N 1
ATOM 1417 C CA . ASN A 1 181 ? -13.804 -7.135 -3.997 1.00 94.75 181 ASN A CA 1
ATOM 1418 C C . ASN A 1 181 ? -13.162 -8.183 -3.092 1.00 94.75 181 ASN A C 1
ATOM 1420 O O . ASN A 1 181 ? -13.778 -9.190 -2.766 1.00 94.75 181 ASN A O 1
ATOM 1424 N N . GLU A 1 182 ? -11.923 -7.931 -2.677 1.00 93.75 182 GLU A N 1
ATOM 1425 C CA . GLU A 1 182 ? -11.185 -8.789 -1.763 1.00 93.75 182 GLU A CA 1
ATOM 1426 C C . GLU A 1 182 ? -10.376 -7.934 -0.783 1.00 93.75 182 GLU A C 1
ATOM 1428 O O . GLU A 1 182 ? -9.615 -7.048 -1.187 1.00 93.75 182 GLU A O 1
ATOM 1433 N N . ILE A 1 183 ? -10.529 -8.209 0.513 1.00 96.00 183 ILE A N 1
ATOM 1434 C CA . ILE A 1 183 ? -9.733 -7.591 1.576 1.00 96.00 183 ILE A CA 1
ATOM 1435 C C . ILE A 1 183 ? -9.151 -8.708 2.432 1.00 96.00 183 ILE A C 1
ATOM 1437 O O . ILE A 1 183 ? -9.889 -9.456 3.068 1.00 96.00 183 ILE A O 1
ATOM 1441 N N . ASN A 1 184 ? -7.824 -8.787 2.489 1.00 94.06 184 ASN A N 1
ATOM 1442 C CA . ASN A 1 184 ? -7.129 -9.680 3.410 1.00 94.06 184 ASN A CA 1
ATOM 1443 C C . ASN A 1 184 ? -6.405 -8.851 4.469 1.00 94.06 184 ASN A C 1
ATOM 1445 O O . ASN A 1 184 ? -5.673 -7.914 4.147 1.00 94.06 184 ASN A O 1
ATOM 1449 N N . ILE A 1 185 ? -6.576 -9.191 5.742 1.00 94.00 185 ILE A N 1
ATOM 1450 C CA . ILE A 1 185 ? -5.900 -8.499 6.841 1.00 94.00 185 ILE A CA 1
ATOM 1451 C C . ILE A 1 185 ? -5.212 -9.541 7.715 1.00 94.00 185 ILE A C 1
ATOM 1453 O O . ILE A 1 185 ? -5.854 -10.350 8.377 1.00 94.00 185 ILE A O 1
ATOM 1457 N N . TYR A 1 186 ? -3.885 -9.494 7.723 1.00 90.62 186 TYR A N 1
ATOM 1458 C CA . TYR A 1 186 ? -3.029 -10.324 8.556 1.00 90.62 186 TYR A CA 1
ATOM 1459 C C . TYR A 1 186 ? -2.441 -9.455 9.663 1.00 90.62 186 TYR A C 1
ATOM 1461 O O . TYR A 1 186 ? -1.795 -8.441 9.388 1.00 90.62 186 TYR A O 1
ATOM 1469 N N . VAL A 1 187 ? -2.652 -9.846 10.917 1.00 88.50 187 VAL A N 1
ATOM 1470 C CA . VAL A 1 187 ? -2.082 -9.168 12.086 1.00 88.50 187 VAL A CA 1
ATOM 1471 C C . VAL A 1 187 ? -1.333 -10.192 12.922 1.00 88.50 187 VAL A C 1
ATOM 1473 O O . VAL A 1 187 ? -1.927 -11.143 13.420 1.00 88.50 187 VAL A O 1
ATOM 1476 N N . THR A 1 188 ? -0.028 -9.997 13.090 1.00 82.44 188 THR A N 1
ATOM 1477 C CA . THR A 1 188 ? 0.803 -10.830 13.969 1.00 82.44 188 THR A CA 1
ATOM 1478 C C . THR A 1 188 ? 1.256 -10.043 15.180 1.00 82.44 188 THR A C 1
ATOM 1480 O O . THR A 1 188 ? 1.798 -8.949 15.020 1.00 82.44 188 THR A O 1
ATOM 1483 N N . VAL A 1 189 ? 1.101 -10.626 16.373 1.00 73.62 189 VAL A N 1
ATOM 1484 C CA . VAL A 1 189 ? 1.580 -10.038 17.638 1.00 73.62 189 VAL A CA 1
ATOM 1485 C C . VAL A 1 189 ? 1.093 -8.585 17.770 1.00 73.62 189 VAL A C 1
ATOM 1487 O O . VAL A 1 189 ? 1.867 -7.625 17.797 1.00 73.62 189 VAL A O 1
ATOM 1490 N N . GLY A 1 190 ? -0.228 -8.407 17.717 1.00 81.06 190 GLY A N 1
ATOM 1491 C CA . GLY A 1 190 ? -0.844 -7.100 17.520 1.00 81.06 190 GLY A CA 1
ATOM 1492 C C . GLY A 1 190 ? -2.319 -7.038 17.872 1.00 81.06 190 GLY A C 1
ATOM 1493 O O . GLY A 1 190 ? -2.924 -8.027 18.269 1.00 81.06 190 GLY A O 1
ATOM 1494 N N . SER A 1 191 ? -2.897 -5.856 17.680 1.00 86.62 191 SER A N 1
ATOM 1495 C CA . SER A 1 191 ? -4.330 -5.603 17.787 1.00 86.62 191 SER A CA 1
ATOM 1496 C C . SER A 1 191 ? -4.923 -5.195 16.443 1.00 86.62 191 SER A C 1
ATOM 1498 O O . SER A 1 191 ? -4.310 -4.481 15.642 1.00 86.62 191 SER A O 1
ATOM 1500 N N . PHE A 1 192 ? -6.153 -5.644 16.232 1.00 92.69 192 PHE A N 1
ATOM 1501 C CA . PHE A 1 192 ? -7.039 -5.191 15.174 1.00 92.69 192 PHE A CA 1
ATOM 1502 C C . PHE A 1 192 ? -8.127 -4.324 15.813 1.00 92.69 192 PHE A C 1
ATOM 1504 O O . PHE A 1 192 ? -8.824 -4.780 16.717 1.00 92.69 192 PHE A O 1
ATOM 1511 N N . ARG A 1 193 ? -8.273 -3.074 15.368 1.00 94.25 193 ARG A N 1
ATOM 1512 C CA . ARG A 1 193 ? -9.320 -2.159 15.842 1.00 94.25 193 ARG A CA 1
ATOM 1513 C C . ARG A 1 193 ? -10.034 -1.539 14.655 1.00 94.25 193 ARG A C 1
ATOM 1515 O O . ARG A 1 193 ? -9.408 -0.821 13.878 1.00 94.25 193 ARG A O 1
ATOM 1522 N N . ASN A 1 194 ? -11.338 -1.766 14.564 1.00 96.25 194 ASN A N 1
ATOM 1523 C CA . ASN A 1 194 ? -12.189 -1.142 13.563 1.00 96.25 194 ASN A CA 1
ATOM 1524 C C . ASN A 1 194 ? -13.236 -0.235 14.223 1.00 96.25 194 ASN A C 1
ATOM 1526 O O . ASN A 1 194 ? -14.013 -0.687 15.055 1.00 96.25 194 ASN A O 1
ATOM 1530 N N . GLU A 1 195 ? -13.239 1.037 13.842 1.00 97.56 195 GLU A N 1
ATOM 1531 C CA . GLU A 1 195 ? -14.264 2.038 14.168 1.00 97.56 195 GLU A CA 1
ATOM 1532 C C . GLU A 1 195 ? -14.903 2.635 12.905 1.00 97.56 195 GLU A C 1
ATOM 1534 O O . GLU A 1 195 ? -15.685 3.581 12.993 1.00 97.56 195 GLU A O 1
ATOM 1539 N N . GLY A 1 196 ? -14.515 2.139 11.733 1.00 97.25 196 GLY A N 1
ATOM 1540 C CA . GLY A 1 196 ? -15.092 2.492 10.448 1.00 97.25 196 GLY A CA 1
ATOM 1541 C C . GLY A 1 196 ? -15.817 1.301 9.834 1.00 97.25 196 GLY A C 1
ATOM 1542 O O . GLY A 1 196 ? -16.266 0.387 10.528 1.00 97.25 196 GLY A O 1
ATOM 1543 N N . GLU A 1 197 ? -15.895 1.313 8.516 1.00 97.25 197 GLU A N 1
ATOM 1544 C CA . GLU A 1 197 ? -16.586 0.311 7.719 1.00 97.25 197 GLU A CA 1
ATOM 1545 C C . GLU A 1 197 ? -15.583 -0.451 6.840 1.00 97.25 197 GLU A C 1
ATOM 1547 O O . GLU A 1 197 ? -14.612 0.114 6.326 1.00 97.25 197 GLU A O 1
ATOM 1552 N N . ILE A 1 198 ? -15.771 -1.764 6.721 1.00 96.50 198 ILE A N 1
ATOM 1553 C CA . ILE A 1 198 ? -14.977 -2.631 5.849 1.00 96.50 198 ILE A CA 1
ATOM 1554 C C . ILE A 1 198 ? -15.976 -3.411 5.005 1.00 96.50 198 ILE A C 1
ATOM 1556 O O . ILE A 1 198 ? -16.620 -4.328 5.510 1.00 96.50 198 ILE A O 1
ATOM 1560 N N . ASP A 1 199 ? -16.073 -3.046 3.731 1.00 94.2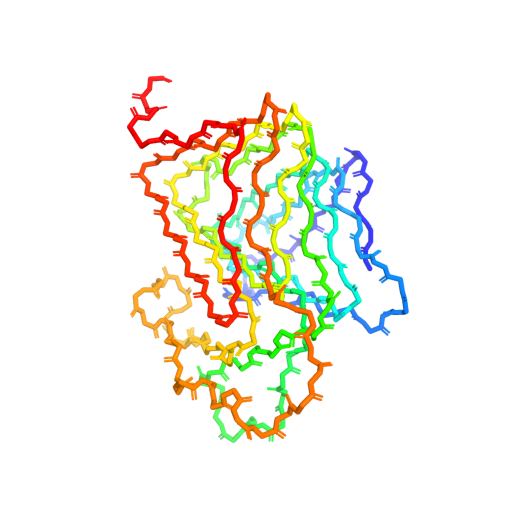5 199 ASP A N 1
ATOM 1561 C CA . ASP A 1 199 ? -17.080 -3.565 2.816 1.00 94.25 199 ASP A CA 1
ATOM 1562 C C . ASP A 1 199 ? -16.467 -4.460 1.754 1.00 94.25 199 ASP A C 1
ATOM 1564 O O . ASP A 1 199 ? -15.604 -4.056 0.967 1.00 94.25 199 ASP A O 1
ATOM 1568 N N . ILE A 1 200 ? -16.989 -5.679 1.701 1.00 90.44 200 ILE A N 1
ATOM 1569 C CA . ILE A 1 200 ? -16.756 -6.629 0.621 1.00 90.44 200 ILE A CA 1
ATOM 1570 C C . ILE A 1 200 ? -17.998 -6.592 -0.272 1.00 90.44 200 ILE A C 1
ATOM 1572 O O . ILE A 1 200 ? -19.105 -6.694 0.251 1.00 90.44 200 ILE A O 1
ATOM 1576 N N . ASN A 1 201 ? -17.817 -6.482 -1.594 1.00 69.25 201 ASN A N 1
ATOM 1577 C CA . ASN A 1 201 ? -18.864 -6.430 -2.644 1.00 69.25 201 ASN A CA 1
ATOM 1578 C C . ASN A 1 201 ? -19.330 -5.038 -3.120 1.00 69.25 201 ASN A C 1
ATOM 1580 O O . ASN A 1 201 ? -20.422 -4.910 -3.669 1.00 69.25 201 ASN A O 1
ATOM 1584 N N . SER A 1 202 ? -18.518 -3.986 -3.007 1.00 58.00 202 SER A N 1
ATOM 1585 C CA . SER A 1 202 ? -18.909 -2.642 -3.475 1.00 58.00 202 SER A CA 1
ATOM 1586 C C . SER A 1 202 ? -18.624 -2.367 -4.971 1.00 58.00 202 SER A C 1
ATOM 1588 O O . SER A 1 202 ? -18.189 -1.262 -5.326 1.00 58.00 202 SER A O 1
ATOM 1590 N N . LEU A 1 203 ? -18.800 -3.347 -5.863 1.00 50.53 203 LEU A N 1
ATOM 1591 C CA . LEU A 1 203 ? -18.845 -3.076 -7.306 1.00 50.53 203 LEU A CA 1
ATOM 1592 C C . LEU A 1 203 ? -20.292 -2.812 -7.740 1.00 50.53 203 LEU A C 1
ATOM 1594 O O . LEU A 1 203 ? -20.943 -3.666 -8.332 1.00 50.53 203 LEU A O 1
ATOM 1598 N N . PHE A 1 204 ? -20.738 -1.590 -7.456 1.00 50.84 204 PHE A N 1
ATOM 1599 C CA . PHE A 1 204 ? -21.571 -0.798 -8.357 1.00 50.84 204 PHE A CA 1
ATOM 1600 C C . PHE A 1 204 ? -20.852 0.540 -8.593 1.00 50.84 204 PHE A C 1
ATOM 1602 O O . PHE A 1 204 ? -20.179 1.041 -7.652 1.00 50.84 204 PHE A O 1
#

Radius of gyration: 16.28 Å; chains: 1; bounding box: 44×35×52 Å

Secondary structure (DSSP, 8-state):
-EE-TT-EEEEE-GGG--SEEEEE---SSPEEE-SEEEEEES--EEEEE-TTEEEEES-EEES-SEEEEESEEEE-TTTTSTTEEEEEEPTT-EEEEESEEEETT-SEEEEEESEEEE-TT-EEEEEEEEEEESS--EEEEGGGTT-GGG-EE-S---GGG-S----EEEEE-TT-EEEEEEEEEEESSEEEEESSEEEE----

Foldseek 3Di:
DEAAAVGEEDEQAQVHGDQEDEAADPDLDEYEAQYEYEYPYAEHAYEYEDLQEYEYEQYEYYSYQEYEYANFDWDPPPVPDLFKIKTWAHAPHEYEYHAEHEAQNHNEYEYHYQAYEYDAQYEAEHAAYEYAHRTFIKIQTPVPNSDPVVIDGPDDDDPVPDPDGDFREDEAAANYEHEYCYYHYHGHRHDYYHNYYYYHPPPD

InterPro domains:
  IPR008638 Filamentous haemagglutinin FhaB/tRNA nuclease CdiA-like, TPS domain [PF05860] (3-147)
  IPR008638 Filamentous haemagglutinin FhaB/tRNA nuclease CdiA-like, TPS domain [TIGR01901] (2-73)
  IPR011050 Pectin lyase fold/virulence factor [SSF51126] (2-200)
  IPR012334 Pectin lyase fold [G3DSA:2.160.20.10] (2-202)